Protein 2ML7 (pdb70)

Structure (mmCIF, N/CA/C/O backbone):
data_2ML7
#
_entry.id   2ML7
#
loop_
_atom_site.group_PDB
_atom_site.id
_atom_site.type_symbol
_atom_site.label_atom_id
_atom_site.label_alt_id
_atom_site.label_comp_id
_atom_site.label_asym_id
_atom_site.label_entity_id
_atom_site.label_seq_id
_atom_site.pdbx_PDB_ins_code
_atom_site.Cartn_x
_atom_site.Cartn_y
_atom_site.Cartn_z
_atom_site.occupancy
_atom_site.B_iso_or_equiv
_atom_site.auth_seq_id
_atom_site.auth_comp_id
_atom_site.auth_asym_id
_atom_site.auth_atom_id
_atom_site.pdbx_PDB_model_num
ATOM 1 N N . CYS A 1 1 ? 2.377 -0.530 9.130 1.00 12.00 1 CYS A N 1
ATOM 2 C CA . CYS A 1 1 ? 2.083 0.160 7.880 1.00 20.31 1 CYS A CA 1
ATOM 3 C C . CYS A 1 1 ? 3.221 -0.018 6.880 1.00 3.11 1 CYS A C 1
ATOM 4 O O . CYS A 1 1 ? 4.396 0.032 7.244 1.00 2.24 1 CYS A O 1
ATOM 13 N N . LYS A 1 2 ? 2.865 -0.226 5.617 1.00 1.13 2 LYS A N 1
ATOM 14 C CA . LYS A 1 2 ? 3.857 -0.410 4.563 1.00 54.24 2 LYS A CA 1
ATOM 15 C C . LYS A 1 2 ? 4.669 0.863 4.352 1.00 12.13 2 LYS A C 1
ATOM 16 O O . LYS A 1 2 ? 4.142 1.971 4.453 1.00 12.33 2 LYS A O 1
ATOM 35 N N . SER A 1 3 ? 5.955 0.697 4.057 1.00 61.04 3 SER A N 1
ATOM 36 C CA . SER A 1 3 ? 6.840 1.833 3.834 1.00 24.31 3 SER A CA 1
ATOM 37 C C . SER A 1 3 ? 6.935 2.166 2.347 1.00 13.43 3 SER A C 1
ATOM 38 O O . SER A 1 3 ? 7.891 2.796 1.900 1.00 3.52 3 SER A O 1
ATOM 46 N N . GLY A 1 4 ? 5.933 1.736 1.587 1.00 74.22 4 GLY A N 1
ATOM 47 C CA . GLY A 1 4 ? 5.920 1.996 0.160 1.00 64.14 4 GLY A CA 1
ATOM 48 C C . GLY A 1 4 ? 6.543 0.870 -0.640 1.00 73.44 4 GLY A C 1
ATOM 49 O O . GLY A 1 4 ? 7.415 0.156 -0.147 1.00 20.02 4 GLY A O 1
ATOM 53 N N . GLY A 1 5 ? 6.091 0.707 -1.881 1.00 25.33 5 GLY A N 1
ATOM 54 C CA . GLY A 1 5 ? 6.620 -0.344 -2.730 1.00 63.51 5 GLY A CA 1
ATOM 55 C C . GLY A 1 5 ? 6.609 -1.699 -2.052 1.00 33.43 5 GLY A C 1
ATOM 56 O O . GLY A 1 5 ? 7.431 -2.562 -2.360 1.00 34.11 5 GLY A O 1
ATOM 60 N N . ALA A 1 6 ? 5.677 -1.887 -1.123 1.00 50.41 6 ALA A N 1
ATOM 61 C CA . ALA A 1 6 ? 5.562 -3.146 -0.399 1.00 23.21 6 ALA A CA 1
ATOM 62 C C . ALA A 1 6 ? 4.324 -3.921 -0.837 1.00 63.52 6 ALA A C 1
ATOM 63 O O . ALA A 1 6 ? 3.315 -3.331 -1.224 1.00 42.01 6 ALA A O 1
ATOM 70 N N . TRP A 1 7 ? 4.409 -5.246 -0.776 1.00 45.54 7 TRP A N 1
ATOM 71 C CA . TRP A 1 7 ? 3.295 -6.101 -1.169 1.00 43.11 7 TRP A CA 1
ATOM 72 C C . TRP A 1 7 ? 2.205 -6.099 -0.103 1.00 72.15 7 TRP A C 1
ATOM 73 O O . TRP A 1 7 ? 2.489 -6.202 1.090 1.00 32.34 7 TRP A O 1
ATOM 94 N N . CYS A 1 8 ? 0.956 -5.979 -0.540 1.00 71.21 8 CYS A N 1
ATOM 95 C CA . CYS A 1 8 ? -0.178 -5.963 0.376 1.00 35.35 8 CYS A CA 1
ATOM 96 C C . CYS A 1 8 ? -1.264 -6.931 -0.085 1.00 50.54 8 CYS A C 1
ATOM 97 O O . CYS A 1 8 ? -1.509 -7.955 0.549 1.00 33.21 8 CYS A O 1
ATOM 104 N N . GLY A 1 9 ? -1.914 -6.595 -1.196 1.00 2.03 9 GLY A N 1
ATOM 105 C CA . GLY A 1 9 ? -2.967 -7.443 -1.724 1.00 3.11 9 GLY A CA 1
ATOM 106 C C . GLY A 1 9 ? -4.238 -7.370 -0.902 1.00 22.54 9 GLY A C 1
ATOM 107 O O . GLY A 1 9 ? -5.141 -6.593 -1.210 1.00 61.05 9 GLY A O 1
ATOM 111 N N . PHE A 1 10 ? -4.309 -8.183 0.147 1.00 54.31 10 PHE A N 1
ATOM 112 C CA . PHE A 1 10 ? -5.481 -8.209 1.016 1.00 3.13 10 PHE A CA 1
ATOM 113 C C . PHE A 1 10 ? -5.844 -6.801 1.481 1.00 31.42 10 PHE A C 1
ATOM 114 O O . PHE A 1 10 ? -7.019 -6.475 1.645 1.00 71.13 10 PHE A O 1
ATOM 131 N N . ASP A 1 11 ? -4.827 -5.973 1.692 1.00 24.32 11 ASP A N 1
ATOM 132 C CA . ASP A 1 11 ? -5.038 -4.601 2.138 1.00 12.15 11 ASP A CA 1
ATOM 133 C C . ASP A 1 11 ? -4.659 -3.610 1.042 1.00 14.33 11 ASP A C 1
ATOM 134 O O . ASP A 1 11 ? -3.560 -3.054 1.028 1.00 50.43 11 ASP A O 1
ATOM 143 N N . PRO A 1 12 ? -5.588 -3.382 0.103 1.00 62.23 12 PRO A N 1
ATOM 144 C CA . PRO A 1 12 ? -5.374 -2.458 -1.014 1.00 41.43 12 PRO A CA 1
ATOM 145 C C . PRO A 1 12 ? -5.335 -1.002 -0.563 1.00 5.44 12 PRO A C 1
ATOM 146 O O . PRO A 1 12 ? -5.027 -0.105 -1.348 1.00 65.20 12 PRO A O 1
ATOM 157 N N . HIS A 1 13 ? -5.647 -0.773 0.709 1.00 33.40 13 HIS A N 1
ATOM 158 C CA . HIS A 1 13 ? -5.646 0.575 1.266 1.00 60.32 13 HIS A CA 1
ATOM 159 C C . HIS A 1 13 ? -4.866 0.621 2.576 1.00 33.31 13 HIS A C 1
ATOM 160 O O . HIS A 1 13 ? -5.059 1.520 3.394 1.00 41.02 13 HIS A O 1
ATOM 175 N N . GLY A 1 14 ? -3.986 -0.356 2.770 1.00 25.02 14 GLY A N 1
ATOM 176 C CA . GLY A 1 14 ? -3.190 -0.408 3.983 1.00 74.55 14 GLY A CA 1
ATOM 177 C C . GLY A 1 14 ? -1.777 0.098 3.772 1.00 0.11 14 GLY A C 1
ATOM 178 O O . GLY A 1 14 ? -0.863 -0.683 3.508 1.00 10.33 14 GLY A O 1
ATOM 182 N N . CYS A 1 15 ? -1.597 1.409 3.887 1.00 0.43 15 CYS A N 1
ATOM 183 C CA . CYS A 1 15 ? -0.286 2.021 3.707 1.00 22.32 15 CYS A CA 1
ATOM 184 C C . CYS A 1 15 ? -0.091 3.187 4.671 1.00 63.44 15 CYS A C 1
ATOM 185 O O . CYS A 1 15 ? -1.038 3.905 4.993 1.00 33.22 15 CYS A O 1
ATOM 192 N N . CYS A 1 16 ? 1.144 3.370 5.128 1.00 72.42 16 CYS A N 1
ATOM 193 C CA . CYS A 1 16 ? 1.465 4.448 6.055 1.00 52.14 16 CYS A CA 1
ATOM 194 C C . CYS A 1 16 ? 1.073 5.802 5.470 1.00 13.13 16 CYS A C 1
ATOM 195 O O . CYS A 1 16 ? 0.320 6.560 6.082 1.00 73.30 16 CYS A O 1
ATOM 202 N N . GLY A 1 17 ? 1.590 6.100 4.282 1.00 33.35 17 GLY A N 1
ATOM 203 C CA . GLY A 1 17 ? 1.284 7.362 3.635 1.00 31.21 17 GLY A CA 1
ATOM 204 C C . GLY A 1 17 ? 0.048 7.280 2.761 1.00 40.51 17 GLY A C 1
ATOM 205 O O . GLY A 1 17 ? -0.781 6.388 2.930 1.00 52.12 17 GLY A O 1
ATOM 209 N N . ASN A 1 18 ? -0.077 8.217 1.826 1.00 24.33 18 ASN A N 1
ATOM 210 C CA . ASN A 1 18 ? -1.221 8.248 0.923 1.00 72.42 18 ASN A CA 1
ATOM 211 C C . ASN A 1 18 ? -0.958 7.403 -0.319 1.00 73.34 18 ASN A C 1
ATOM 212 O O . ASN A 1 18 ? -1.136 7.865 -1.447 1.00 71.13 18 ASN A O 1
ATOM 223 N N . CYS A 1 19 ? -0.534 6.162 -0.106 1.00 3.24 19 CYS A N 1
ATOM 224 C CA . CYS A 1 19 ? -0.245 5.251 -1.207 1.00 54.15 19 CYS A CA 1
ATOM 225 C C . CYS A 1 19 ? -1.229 4.084 -1.218 1.00 64.23 19 CYS A C 1
ATOM 226 O O . CYS A 1 19 ? -1.749 3.686 -0.177 1.00 40.03 19 CYS A O 1
ATOM 233 N N . GLY A 1 20 ? -1.479 3.540 -2.406 1.00 73.23 20 GLY A N 1
ATOM 234 C CA . GLY A 1 20 ? -2.399 2.425 -2.532 1.00 61.43 20 GLY A CA 1
ATOM 235 C C . GLY A 1 20 ? -1.811 1.275 -3.326 1.00 62.13 20 GLY A C 1
ATOM 236 O O . GLY A 1 20 ? -0.828 1.448 -4.048 1.00 43.21 20 GLY A O 1
ATOM 240 N N . CYS A 1 21 ? -2.412 0.098 -3.193 1.00 60.14 21 CYS A N 1
ATOM 241 C CA . CYS A 1 21 ? -1.941 -1.086 -3.902 1.00 62.44 21 CYS A CA 1
ATOM 242 C C . CYS A 1 21 ? -2.608 -1.202 -5.269 1.00 62.44 21 CYS A C 1
ATOM 243 O O . CYS A 1 21 ? -3.310 -2.174 -5.549 1.00 65.35 21 CYS A O 1
ATOM 250 N N . LEU A 1 22 ? -2.383 -0.205 -6.118 1.00 53.54 22 LEU A N 1
ATOM 251 C CA . LEU A 1 22 ? -2.963 -0.193 -7.457 1.00 1.44 22 LEU A CA 1
ATOM 252 C C . LEU A 1 22 ? -2.714 -1.520 -8.169 1.00 11.42 22 LEU A C 1
ATOM 253 O O . LEU A 1 22 ? -3.511 -1.947 -9.003 1.00 35.11 22 LEU A O 1
ATOM 269 N N . VAL A 1 23 ? -1.603 -2.167 -7.831 1.00 42.25 23 VAL A N 1
ATOM 270 C CA . VAL A 1 23 ? -1.251 -3.446 -8.435 1.00 1.22 23 VAL A CA 1
ATOM 271 C C . VAL A 1 23 ? -0.603 -4.376 -7.414 1.00 64.24 23 VAL A C 1
ATOM 272 O O . VAL A 1 23 ? 0.091 -5.325 -7.776 1.00 63.13 23 VAL A O 1
ATOM 285 N N . GLY A 1 24 ? -0.836 -4.095 -6.135 1.00 32.41 24 GLY A N 1
ATOM 286 C CA . GLY A 1 24 ? -0.268 -4.915 -5.082 1.00 34.44 24 GLY A CA 1
ATOM 287 C C . GLY A 1 24 ? 0.844 -4.210 -4.332 1.00 4.12 24 GLY A C 1
ATOM 288 O O . GLY A 1 24 ? 1.266 -4.658 -3.266 1.00 2.14 24 GLY A O 1
ATOM 292 N N . PHE A 1 25 ? 1.322 -3.103 -4.891 1.00 61.32 25 PHE A N 1
ATOM 293 C CA . PHE A 1 25 ? 2.395 -2.334 -4.271 1.00 75.33 25 PHE A CA 1
ATOM 294 C C . PHE A 1 25 ? 1.909 -0.943 -3.874 1.00 72.14 25 PHE A C 1
ATOM 295 O O . PHE A 1 25 ? 1.218 -0.273 -4.642 1.00 73.10 25 PHE A O 1
ATOM 312 N N . CYS A 1 26 ? 2.274 -0.516 -2.671 1.00 32.30 26 CYS A N 1
ATOM 313 C CA . CYS A 1 26 ? 1.875 0.794 -2.170 1.00 22.21 26 CYS A CA 1
ATOM 314 C C . CYS A 1 26 ? 2.485 1.908 -3.015 1.00 65.24 26 CYS A C 1
ATOM 315 O O . CYS A 1 26 ? 3.694 2.141 -2.975 1.00 40.14 26 CYS A O 1
ATOM 322 N N . TYR A 1 27 ? 1.642 2.592 -3.780 1.00 54.15 27 TYR A N 1
ATOM 323 C CA . TYR A 1 27 ? 2.097 3.680 -4.636 1.00 44.42 27 TYR A CA 1
ATOM 324 C C . TYR A 1 27 ? 1.264 4.939 -4.409 1.00 71.32 27 TYR A C 1
ATOM 325 O O . TYR A 1 27 ? 0.057 4.949 -4.645 1.00 33.52 27 TYR A O 1
ATOM 343 N N . GLY A 1 28 ? 1.920 5.999 -3.948 1.00 22.12 28 GLY A N 1
ATOM 344 C CA . GLY A 1 28 ? 1.226 7.248 -3.696 1.00 45.32 28 GLY A CA 1
ATOM 345 C C . GLY A 1 28 ? 2.140 8.453 -3.809 1.00 4.03 28 GLY A C 1
ATOM 346 O O . GLY A 1 28 ? 2.901 8.576 -4.769 1.00 41.03 28 GLY A O 1
ATOM 350 N N . THR A 1 29 ? 2.066 9.345 -2.827 1.00 13.40 29 THR A N 1
ATOM 351 C CA . THR A 1 29 ? 2.890 10.546 -2.821 1.00 40.51 29 THR A CA 1
ATOM 352 C C . THR A 1 29 ? 3.191 11.000 -1.396 1.00 62.44 29 THR A C 1
ATOM 353 O O . THR A 1 29 ? 3.371 12.189 -1.139 1.00 50.43 29 THR A O 1
ATOM 364 N N . GLY A 1 30 ? 3.245 10.043 -0.475 1.00 5.42 30 GLY A N 1
ATOM 365 C CA . GLY A 1 30 ? 3.526 10.366 0.913 1.00 70.51 30 GLY A CA 1
ATOM 366 C C . GLY A 1 30 ? 4.426 9.341 1.575 1.00 4.44 30 GLY A C 1
ATOM 367 O O . GLY A 1 30 ? 5.476 9.686 2.118 1.00 64.35 30 GLY A O 1
ATOM 371 N N . CYS A 1 31 ? 4.014 8.079 1.532 1.00 13.43 31 CYS A N 1
ATOM 372 C CA . CYS A 1 31 ? 4.788 7.001 2.135 1.00 4.12 31 CYS A CA 1
ATOM 373 C C . CYS A 1 31 ? 6.238 7.040 1.658 1.00 32.41 31 CYS A C 1
ATOM 374 O O . CYS A 1 31 ? 6.521 7.463 0.537 1.00 12.43 31 CYS A O 1
ATOM 382 N N . CYS A 1 1 ? 2.586 -0.586 9.037 1.00 3.14 1 CYS A N 2
ATOM 383 C CA . CYS A 1 1 ? 2.234 0.115 7.808 1.00 52.23 1 CYS A CA 2
ATOM 384 C C . CYS A 1 1 ? 3.350 -0.004 6.775 1.00 40.22 1 CYS A C 2
ATOM 385 O O . CYS A 1 1 ? 4.532 0.085 7.107 1.00 30.14 1 CYS A O 2
ATOM 394 N N . LYS A 1 2 ? 2.966 -0.205 5.518 1.00 32.10 2 LYS A N 2
ATOM 395 C CA . LYS A 1 2 ? 3.932 -0.336 4.434 1.00 0.32 2 LYS A CA 2
ATOM 396 C C . LYS A 1 2 ? 4.639 0.991 4.174 1.00 64.41 2 LYS A C 2
ATOM 397 O O . LYS A 1 2 ? 3.995 2.016 3.952 1.00 71.30 2 LYS A O 2
ATOM 416 N N . SER A 1 3 ? 5.968 0.963 4.202 1.00 25.30 3 SER A N 2
ATOM 417 C CA . SER A 1 3 ? 6.763 2.163 3.970 1.00 40.33 3 SER A CA 2
ATOM 418 C C . SER A 1 3 ? 6.728 2.564 2.498 1.00 74.40 3 SER A C 2
ATOM 419 O O . SER A 1 3 ? 7.141 3.663 2.133 1.00 50.14 3 SER A O 2
ATOM 427 N N . GLY A 1 4 ? 6.230 1.661 1.657 1.00 12.45 4 GLY A N 2
ATOM 428 C CA . GLY A 1 4 ? 6.149 1.938 0.235 1.00 3.05 4 GLY A CA 2
ATOM 429 C C . GLY A 1 4 ? 6.698 0.804 -0.608 1.00 72.11 4 GLY A C 2
ATOM 430 O O . GLY A 1 4 ? 7.570 0.057 -0.165 1.00 52.34 4 GLY A O 2
ATOM 434 N N . GLY A 1 5 ? 6.185 0.673 -1.827 1.00 75.20 5 GLY A N 2
ATOM 435 C CA . GLY A 1 5 ? 6.640 -0.382 -2.714 1.00 53.14 5 GLY A CA 2
ATOM 436 C C . GLY A 1 5 ? 6.600 -1.748 -2.058 1.00 64.40 5 GLY A C 2
ATOM 437 O O . GLY A 1 5 ? 7.355 -2.646 -2.432 1.00 41.22 5 GLY A O 2
ATOM 441 N N . ALA A 1 6 ? 5.719 -1.907 -1.076 1.00 41.33 6 ALA A N 2
ATOM 442 C CA . ALA A 1 6 ? 5.584 -3.173 -0.367 1.00 4.20 6 ALA A CA 2
ATOM 443 C C . ALA A 1 6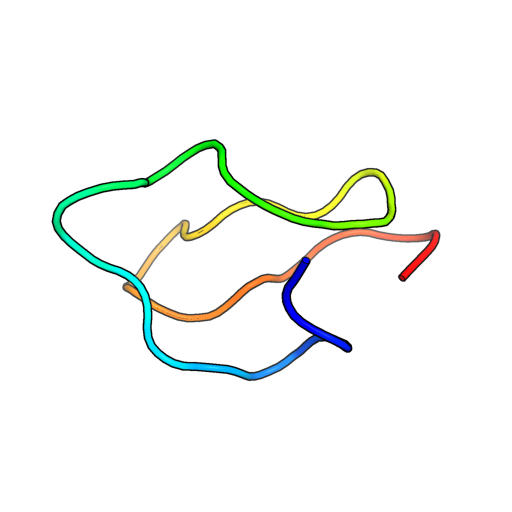 ? 4.346 -3.932 -0.830 1.00 54.34 6 ALA A C 2
ATOM 444 O O . ALA A 1 6 ? 3.361 -3.329 -1.258 1.00 71.22 6 ALA A O 2
ATOM 451 N N . TRP A 1 7 ? 4.401 -5.255 -0.741 1.00 73.22 7 TRP A N 2
ATOM 452 C CA . TRP A 1 7 ? 3.283 -6.097 -1.152 1.00 53.52 7 TRP A CA 2
ATOM 453 C C . TRP A 1 7 ? 2.187 -6.101 -0.091 1.00 74.22 7 TRP A C 2
ATOM 454 O O . TRP A 1 7 ? 2.465 -6.208 1.103 1.00 12.14 7 TRP A O 2
ATOM 475 N N . CYS A 1 8 ? 0.939 -5.984 -0.535 1.00 22.10 8 CYS A N 2
ATOM 476 C CA . CYS A 1 8 ? -0.199 -5.974 0.375 1.00 34.44 8 CYS A CA 2
ATOM 477 C C . CYS A 1 8 ? -1.279 -6.945 -0.094 1.00 53.43 8 CYS A C 2
ATOM 478 O O . CYS A 1 8 ? -1.506 -7.984 0.525 1.00 50.32 8 CYS A O 2
ATOM 485 N N . GLY A 1 9 ? -1.943 -6.596 -1.192 1.00 34.44 9 GLY A N 2
ATOM 486 C CA . GLY A 1 9 ? -2.990 -7.447 -1.725 1.00 61.44 9 GLY A CA 2
ATOM 487 C C . GLY A 1 9 ? -4.267 -7.374 -0.912 1.00 21.44 9 GLY A C 2
ATOM 488 O O . GLY A 1 9 ? -5.175 -6.608 -1.234 1.00 61.12 9 GLY A O 2
ATOM 492 N N . PHE A 1 10 ? -4.339 -8.175 0.146 1.00 21.24 10 PHE A N 2
ATOM 493 C CA . PHE A 1 10 ? -5.516 -8.200 1.008 1.00 23.52 10 PHE A CA 2
ATOM 494 C C . PHE A 1 10 ? -5.884 -6.793 1.465 1.00 12.13 10 PHE A C 2
ATOM 495 O O . PHE A 1 10 ? -7.062 -6.461 1.601 1.00 32.15 10 PHE A O 2
ATOM 512 N N . ASP A 1 11 ? -4.869 -5.969 1.702 1.00 51.21 11 ASP A N 2
ATOM 513 C CA . ASP A 1 11 ? -5.085 -4.596 2.144 1.00 60.13 11 ASP A CA 2
ATOM 514 C C . ASP A 1 11 ? -4.702 -3.606 1.050 1.00 64.51 11 ASP A C 2
ATOM 515 O O . ASP A 1 11 ? -3.605 -3.046 1.041 1.00 15.31 11 ASP A O 2
ATOM 524 N N . PRO A 1 12 ? -5.624 -3.384 0.101 1.00 74.41 12 PRO A N 2
ATOM 525 C CA . PRO A 1 12 ? -5.405 -2.461 -1.016 1.00 62.40 12 PRO A CA 2
ATOM 526 C C . PRO A 1 12 ? -5.375 -1.005 -0.568 1.00 1.45 12 PRO A C 2
ATOM 527 O O . PRO A 1 12 ? -5.044 -0.111 -1.348 1.00 71.12 12 PRO A O 2
ATOM 538 N N . HIS A 1 13 ? -5.720 -0.771 0.695 1.00 71.22 13 HIS A N 2
ATOM 539 C CA . HIS A 1 13 ? -5.730 0.578 1.247 1.00 54.12 13 HIS A CA 2
ATOM 540 C C . HIS A 1 13 ? -4.931 0.640 2.545 1.00 11.50 13 HIS A C 2
ATOM 541 O O . HIS A 1 13 ? -5.094 1.562 3.344 1.00 40.24 13 HIS A O 2
ATOM 556 N N . GLY A 1 14 ? -4.065 -0.347 2.749 1.00 65.51 14 GLY A N 2
ATOM 557 C CA . GLY A 1 14 ? -3.253 -0.387 3.951 1.00 2.20 14 GLY A CA 2
ATOM 558 C C . GLY A 1 14 ? -1.840 0.109 3.714 1.00 24.30 14 GLY A C 2
ATOM 559 O O . GLY A 1 14 ? -0.944 -0.676 3.402 1.00 3.45 14 GLY A O 2
ATOM 563 N N . CYS A 1 15 ? -1.641 1.415 3.858 1.00 62.10 15 CYS A N 2
ATOM 564 C CA . CYS A 1 15 ? -0.328 2.016 3.654 1.00 34.32 15 CYS A CA 2
ATOM 565 C C . CYS A 1 15 ? -0.104 3.174 4.622 1.00 32.22 15 CYS A C 2
ATOM 566 O O . CYS A 1 15 ? -1.031 3.919 4.941 1.00 11.35 15 CYS A O 2
ATOM 573 N N . CYS A 1 16 ? 1.133 3.319 5.086 1.00 43.33 16 CYS A N 2
ATOM 574 C CA . CYS A 1 16 ? 1.480 4.386 6.017 1.00 0.41 16 CYS A CA 2
ATOM 575 C C . CYS A 1 16 ? 1.082 5.749 5.457 1.00 24.32 16 CYS A C 2
ATOM 576 O O . CYS A 1 16 ? 0.330 6.494 6.083 1.00 63.12 16 CYS A O 2
ATOM 583 N N . GLY A 1 17 ? 1.594 6.067 4.272 1.00 62.11 17 GLY A N 2
ATOM 584 C CA . GLY A 1 17 ? 1.281 7.338 3.646 1.00 24.03 17 GLY A CA 2
ATOM 585 C C . GLY A 1 17 ? 0.043 7.268 2.775 1.00 31.34 17 GLY A C 2
ATOM 586 O O . GLY A 1 17 ? -0.792 6.379 2.944 1.00 44.51 17 GLY A O 2
ATOM 590 N N . ASN A 1 18 ? -0.076 8.206 1.841 1.00 73.14 18 ASN A N 2
ATOM 591 C CA . ASN A 1 18 ? -1.223 8.247 0.942 1.00 21.31 18 ASN A CA 2
ATOM 592 C C . ASN A 1 18 ? -0.968 7.403 -0.304 1.00 52.43 18 ASN A C 2
ATOM 593 O O . ASN A 1 18 ? -1.150 7.868 -1.430 1.00 51.04 18 ASN A O 2
ATOM 604 N N . CYS A 1 19 ? -0.547 6.161 -0.094 1.00 62.13 19 CYS A N 2
ATOM 605 C CA . CYS A 1 19 ? -0.267 5.251 -1.199 1.00 12.04 19 CYS A CA 2
ATOM 606 C C . CYS A 1 19 ? -1.258 4.091 -1.211 1.00 23.23 19 CYS A C 2
ATOM 607 O O . CYS A 1 19 ? -1.810 3.720 -0.177 1.00 52.12 19 CYS A O 2
ATOM 614 N N . GLY A 1 20 ? -1.476 3.520 -2.392 1.00 71.51 20 GLY A N 2
ATOM 615 C CA . GLY A 1 20 ? -2.400 2.406 -2.518 1.00 44.34 20 GLY A CA 2
ATOM 616 C C . GLY A 1 20 ? -1.816 1.256 -3.315 1.00 44.25 20 GLY A C 2
ATOM 617 O O . GLY A 1 20 ? -0.834 1.427 -4.037 1.00 71.21 20 GLY A O 2
ATOM 621 N N . CYS A 1 21 ? -2.421 0.081 -3.183 1.00 12.42 21 CYS A N 2
ATOM 622 C CA . CYS A 1 21 ? -1.955 -1.103 -3.893 1.00 21.33 21 CYS A CA 2
ATOM 623 C C . CYS A 1 21 ? -2.619 -1.213 -5.262 1.00 71.00 21 CYS A C 2
ATOM 624 O O . CYS A 1 21 ? -3.326 -2.181 -5.546 1.00 51.03 21 CYS A O 2
ATOM 631 N N . LEU A 1 22 ? -2.389 -0.215 -6.108 1.00 3.12 22 LEU A N 2
ATOM 632 C CA . LEU A 1 22 ? -2.964 -0.198 -7.448 1.00 40.34 22 LEU A CA 2
ATOM 633 C C . LEU A 1 22 ? -2.719 -1.524 -8.163 1.00 53.21 22 LEU A C 2
ATOM 634 O O . LEU A 1 22 ? -3.517 -1.947 -8.998 1.00 43.33 22 LEU A O 2
ATOM 650 N N . VAL A 1 23 ? -1.610 -2.175 -7.825 1.00 72.02 23 VAL A N 2
ATOM 651 C CA . VAL A 1 23 ? -1.262 -3.455 -8.432 1.00 41.03 23 VAL A CA 2
ATOM 652 C C . VAL A 1 23 ? -0.594 -4.379 -7.420 1.00 32.21 23 VAL A C 2
ATOM 653 O O . VAL A 1 23 ? 0.132 -5.300 -7.790 1.00 25.22 23 VAL A O 2
ATOM 666 N N . GLY A 1 24 ? -0.846 -4.126 -6.139 1.00 51.10 24 GLY A N 2
ATOM 667 C CA . GLY A 1 24 ? -0.262 -4.944 -5.093 1.00 30.53 24 GLY A CA 2
ATOM 668 C C . GLY A 1 24 ? 0.841 -4.225 -4.343 1.00 12.43 24 GLY A C 2
ATOM 669 O O . GLY A 1 24 ? 1.251 -4.655 -3.264 1.00 23.30 24 GLY A O 2
ATOM 673 N N . PHE A 1 25 ? 1.324 -3.127 -4.913 1.00 23.11 25 PHE A N 2
ATOM 674 C CA . PHE A 1 25 ? 2.390 -2.348 -4.293 1.00 34.23 25 PHE A CA 2
ATOM 675 C C . PHE A 1 25 ? 1.891 -0.960 -3.901 1.00 73.32 25 PHE A C 2
ATOM 676 O O . PHE A 1 25 ? 1.193 -0.298 -4.671 1.00 3.05 25 PHE A O 2
ATOM 693 N N . CYS A 1 26 ? 2.252 -0.526 -2.698 1.00 1.03 26 CYS A N 2
ATOM 694 C CA . CYS A 1 26 ? 1.842 0.782 -2.202 1.00 70.50 26 CYS A CA 2
ATOM 695 C C . CYS A 1 26 ? 2.459 1.899 -3.038 1.00 71.14 26 CYS A C 2
ATOM 696 O O . CYS A 1 26 ? 3.669 2.122 -3.001 1.00 51.11 26 CYS A O 2
ATOM 703 N N . TYR A 1 27 ? 1.617 2.599 -3.792 1.00 31.33 27 TYR A N 2
ATOM 704 C CA . TYR A 1 27 ? 2.079 3.692 -4.640 1.00 20.44 27 TYR A CA 2
ATOM 705 C C . TYR A 1 27 ? 1.251 4.951 -4.404 1.00 31.50 27 TYR A C 2
ATOM 706 O O . TYR A 1 27 ? 0.043 4.967 -4.639 1.00 51.04 27 TYR A O 2
ATOM 724 N N . GLY A 1 28 ? 1.911 6.007 -3.939 1.00 12.51 28 GLY A N 2
ATOM 725 C CA . GLY A 1 28 ? 1.222 7.258 -3.679 1.00 73.01 28 GLY A CA 2
ATOM 726 C C . GLY A 1 28 ? 2.140 8.459 -3.785 1.00 1.14 28 GLY A C 2
ATOM 727 O O . GLY A 1 28 ? 2.898 8.588 -4.747 1.00 43.22 28 GLY A O 2
ATOM 731 N N . THR A 1 29 ? 2.073 9.343 -2.794 1.00 31.13 29 THR A N 2
ATOM 732 C CA . THR A 1 29 ? 2.902 10.541 -2.781 1.00 32.42 29 THR A CA 2
ATOM 733 C C . THR A 1 29 ? 3.209 10.981 -1.354 1.00 21.21 29 THR A C 2
ATOM 734 O O . THR A 1 29 ? 3.398 12.167 -1.086 1.00 44.03 29 THR A O 2
ATOM 745 N N . GLY A 1 30 ? 3.259 10.017 -0.439 1.00 22.12 30 GLY A N 2
ATOM 746 C CA . GLY A 1 30 ? 3.545 10.325 0.949 1.00 40.40 30 GLY A CA 2
ATOM 747 C C . GLY A 1 30 ? 4.440 9.291 1.601 1.00 44.20 30 GLY A C 2
ATOM 748 O O . GLY A 1 30 ? 5.492 9.626 2.148 1.00 43.11 30 GLY A O 2
ATOM 752 N N . CYS A 1 31 ? 4.025 8.031 1.545 1.00 34.33 31 CYS A N 2
ATOM 753 C CA . CYS A 1 31 ? 4.795 6.944 2.136 1.00 22.20 31 CYS A CA 2
ATOM 754 C C . CYS A 1 31 ? 6.247 6.988 1.667 1.00 71.14 31 CYS A C 2
ATOM 755 O O . CYS A 1 31 ? 7.171 6.831 2.464 1.00 64.31 31 CYS A O 2
ATOM 763 N N . CYS A 1 1 ? 2.502 -0.418 9.694 1.00 33.33 1 CYS A N 3
ATOM 764 C CA . CYS A 1 1 ? 2.230 -0.137 8.290 1.00 73.15 1 CYS A CA 3
ATOM 765 C C . CYS A 1 1 ? 3.479 -0.351 7.440 1.00 60.24 1 CYS A C 3
ATOM 766 O O . CYS A 1 1 ? 4.599 -0.348 7.950 1.00 62.23 1 CYS A O 3
ATOM 775 N N . LYS A 1 2 ? 3.278 -0.536 6.139 1.00 41.14 2 LYS A N 3
ATOM 776 C CA . LYS A 1 2 ? 4.386 -0.750 5.216 1.00 21.21 2 LYS A CA 3
ATOM 777 C C . LYS A 1 2 ? 5.234 0.511 5.082 1.00 52.10 2 LYS A C 3
ATOM 778 O O . LYS A 1 2 ? 5.074 1.461 5.848 1.00 24.13 2 LYS A O 3
ATOM 797 N N . SER A 1 3 ? 6.134 0.512 4.104 1.00 41.22 3 SER A N 3
ATOM 798 C CA . SER A 1 3 ? 7.008 1.656 3.872 1.00 65.23 3 SER A CA 3
ATOM 799 C C . SER A 1 3 ? 6.958 2.090 2.410 1.00 72.02 3 SER A C 3
ATOM 800 O O . SER A 1 3 ? 7.865 2.759 1.917 1.00 13.31 3 SER A O 3
ATOM 808 N N . GLY A 1 4 ? 5.888 1.704 1.720 1.00 32.25 4 GLY A N 3
ATOM 809 C CA . GLY A 1 4 ? 5.739 2.060 0.321 1.00 52.41 4 GLY A CA 3
ATOM 810 C C . GLY A 1 4 ? 6.367 1.041 -0.608 1.00 2.44 4 GLY A C 3
ATOM 811 O O . GLY A 1 4 ? 7.315 0.352 -0.234 1.00 60.03 4 GLY A O 3
ATOM 815 N N . GLY A 1 5 ? 5.837 0.944 -1.823 1.00 54.54 5 GLY A N 3
ATOM 816 C CA . GLY A 1 5 ? 6.364 -0.003 -2.789 1.00 41.41 5 GLY A CA 3
ATOM 817 C C . GLY A 1 5 ? 6.462 -1.407 -2.229 1.00 61.00 5 GLY A C 3
ATOM 818 O O . GLY A 1 5 ? 7.276 -2.209 -2.686 1.00 4.45 5 GLY A O 3
ATOM 822 N N . ALA A 1 6 ? 5.632 -1.707 -1.236 1.00 54.11 6 ALA A N 3
ATOM 823 C CA . ALA A 1 6 ? 5.629 -3.025 -0.614 1.00 40.21 6 ALA A CA 3
ATOM 824 C C . ALA A 1 6 ? 4.387 -3.816 -1.009 1.00 41.22 6 ALA A C 3
ATOM 825 O O . ALA A 1 6 ? 3.369 -3.240 -1.393 1.00 30.40 6 ALA A O 3
ATOM 832 N N . TRP A 1 7 ? 4.478 -5.137 -0.912 1.00 64.55 7 TRP A N 3
ATOM 833 C CA . TRP A 1 7 ? 3.360 -6.008 -1.262 1.00 2.10 7 TRP A CA 3
ATOM 834 C C . TRP A 1 7 ? 2.305 -6.005 -0.162 1.00 71.33 7 TRP A C 3
ATOM 835 O O . TRP A 1 7 ? 2.625 -6.128 1.020 1.00 12.50 7 TRP A O 3
ATOM 856 N N . CYS A 1 8 ? 1.043 -5.866 -0.558 1.00 63.21 8 CYS A N 3
ATOM 857 C CA . CYS A 1 8 ? -0.060 -5.847 0.394 1.00 1.32 8 CYS A CA 3
ATOM 858 C C . CYS A 1 8 ? -1.160 -6.816 -0.029 1.00 53.24 8 CYS A C 3
ATOM 859 O O . CYS A 1 8 ? -1.324 -7.883 0.560 1.00 2.15 8 CYS A O 3
ATOM 866 N N . GLY A 1 9 ? -1.914 -6.435 -1.057 1.00 23.11 9 GLY A N 3
ATOM 867 C CA . GLY A 1 9 ? -2.988 -7.281 -1.543 1.00 54.52 9 GLY A CA 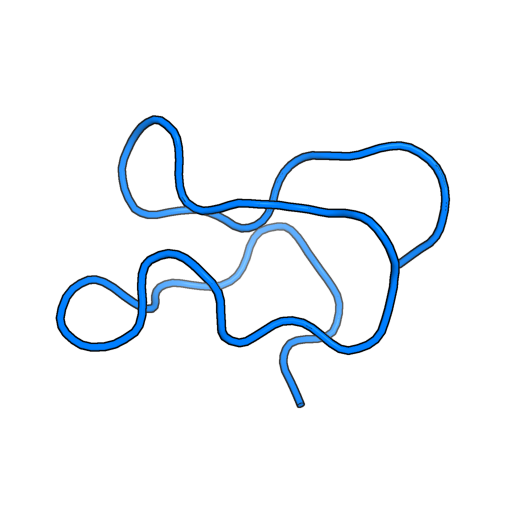3
ATOM 868 C C . GLY A 1 9 ? -4.252 -7.143 -0.717 1.00 22.34 9 GLY A C 3
ATOM 869 O O . GLY A 1 9 ? -5.198 -6.467 -1.122 1.00 24.22 9 GLY A O 3
ATOM 873 N N . PHE A 1 10 ? -4.270 -7.789 0.445 1.00 41.54 10 PHE A N 3
ATOM 874 C CA . PHE A 1 10 ? -5.428 -7.737 1.330 1.00 72.32 10 PHE A CA 3
ATOM 875 C C . PHE A 1 10 ? -5.775 -6.295 1.689 1.00 11.03 10 PHE A C 3
ATOM 876 O O . PHE A 1 10 ? -6.945 -5.948 1.849 1.00 43.11 10 PHE A O 3
ATOM 893 N N . ASP A 1 11 ? -4.749 -5.462 1.818 1.00 41.52 11 ASP A N 3
ATOM 894 C CA . ASP A 1 11 ? -4.943 -4.057 2.159 1.00 60.31 11 ASP A CA 3
ATOM 895 C C . ASP A 1 11 ? -4.560 -3.156 0.989 1.00 60.02 11 ASP A C 3
ATOM 896 O O . ASP A 1 11 ? -3.493 -2.540 0.971 1.00 35.32 11 ASP A O 3
ATOM 905 N N . PRO A 1 12 ? -5.449 -3.075 -0.012 1.00 3.01 12 PRO A N 3
ATOM 906 C CA . PRO A 1 12 ? -5.225 -2.252 -1.205 1.00 54.12 12 PRO A CA 3
ATOM 907 C C . PRO A 1 12 ? -5.287 -0.759 -0.899 1.00 15.33 12 PRO A C 3
ATOM 908 O O . PRO A 1 12 ? -5.005 0.074 -1.761 1.00 33.33 12 PRO A O 3
ATOM 919 N N . HIS A 1 13 ? -5.657 -0.427 0.334 1.00 55.02 13 HIS A N 3
ATOM 920 C CA . HIS A 1 13 ? -5.756 0.966 0.754 1.00 51.03 13 HIS A CA 3
ATOM 921 C C . HIS A 1 13 ? -5.184 1.152 2.156 1.00 45.31 13 HIS A C 3
ATOM 922 O O . HIS A 1 13 ? -5.546 2.090 2.865 1.00 14.23 13 HIS A O 3
ATOM 937 N N . GLY A 1 14 ? -4.289 0.251 2.550 1.00 3.04 14 GLY A N 3
ATOM 938 C CA . GLY A 1 14 ? -3.683 0.333 3.865 1.00 4.53 14 GLY A CA 3
ATOM 939 C C . GLY A 1 14 ? -2.171 0.429 3.802 1.00 33.14 14 GLY A C 3
ATOM 940 O O . GLY A 1 14 ? -1.500 -0.509 3.370 1.00 61.11 14 GLY A O 3
ATOM 944 N N . CYS A 1 15 ? -1.632 1.564 4.234 1.00 63.14 15 CYS A N 3
ATOM 945 C CA . CYS A 1 15 ? -0.191 1.780 4.222 1.00 70.00 15 CYS A CA 3
ATOM 946 C C . CYS A 1 15 ? 0.197 2.912 5.169 1.00 44.21 15 CYS A C 3
ATOM 947 O O . CYS A 1 15 ? -0.662 3.532 5.798 1.00 24.13 15 CYS A O 3
ATOM 954 N N . CYS A 1 16 ? 1.495 3.178 5.264 1.00 1.33 16 CYS A N 3
ATOM 955 C CA . CYS A 1 16 ? 1.999 4.235 6.134 1.00 50.03 16 CYS A CA 3
ATOM 956 C C . CYS A 1 16 ? 1.675 5.611 5.559 1.00 25.13 16 CYS A C 3
ATOM 957 O O . CYS A 1 16 ? 1.622 6.602 6.286 1.00 10.41 16 CYS A O 3
ATOM 964 N N . GLY A 1 17 ? 1.460 5.664 4.248 1.00 71.24 17 GLY A N 3
ATOM 965 C CA . GLY A 1 17 ? 1.144 6.923 3.598 1.00 34.24 17 GLY A CA 3
ATOM 966 C C . GLY A 1 17 ? -0.073 6.821 2.700 1.00 42.43 17 GLY A C 3
ATOM 967 O O . GLY A 1 17 ? -0.866 5.889 2.821 1.00 43.24 17 GLY A O 3
ATOM 971 N N . ASN A 1 18 ? -0.222 7.787 1.798 1.00 14.11 18 ASN A N 3
ATOM 972 C CA . ASN A 1 18 ? -1.353 7.804 0.878 1.00 60.02 18 ASN A CA 3
ATOM 973 C C . ASN A 1 18 ? -1.034 7.021 -0.392 1.00 21.14 18 ASN A C 3
ATOM 974 O O . ASN A 1 18 ? -1.257 7.501 -1.503 1.00 64.23 18 ASN A O 3
ATOM 985 N N . CYS A 1 19 ? -0.511 5.811 -0.219 1.00 0.22 19 CYS A N 3
ATOM 986 C CA . CYS A 1 19 ? -0.160 4.960 -1.348 1.00 63.04 19 CYS A CA 3
ATOM 987 C C . CYS A 1 19 ? -1.058 3.728 -1.400 1.00 65.21 19 CYS A C 3
ATOM 988 O O . CYS A 1 19 ? -1.195 3.004 -0.415 1.00 11.14 19 CYS A O 3
ATOM 995 N N . GLY A 1 20 ? -1.668 3.495 -2.558 1.00 62.53 20 GLY A N 3
ATOM 996 C CA . GLY A 1 20 ? -2.545 2.349 -2.719 1.00 13.50 20 GLY A CA 3
ATOM 997 C C . GLY A 1 20 ? -1.903 1.236 -3.521 1.00 70.20 20 GLY A C 3
ATOM 998 O O . GLY A 1 20 ? -0.977 1.473 -4.297 1.00 53.14 20 GLY A O 3
ATOM 1002 N N . CYS A 1 21 ? -2.395 0.015 -3.335 1.00 21.15 21 CYS A N 3
ATOM 1003 C CA . CYS A 1 21 ? -1.862 -1.141 -4.045 1.00 34.11 21 CYS A CA 3
ATOM 1004 C C . CYS A 1 21 ? -2.554 -1.316 -5.395 1.00 13.40 21 CYS A C 3
ATOM 1005 O O . CYS A 1 21 ? -3.252 -2.305 -5.623 1.00 41.13 21 CYS A O 3
ATOM 1012 N N . LEU A 1 22 ? -2.354 -0.350 -6.284 1.00 53.43 22 LEU A N 3
ATOM 1013 C CA . LEU A 1 22 ? -2.959 -0.396 -7.612 1.00 4.34 22 LEU A CA 3
ATOM 1014 C C . LEU A 1 22 ? -2.700 -1.742 -8.280 1.00 64.42 22 LEU A C 3
ATOM 1015 O O . LEU A 1 22 ? -3.508 -2.216 -9.080 1.00 13.55 22 LEU A O 3
ATOM 1031 N N . VAL A 1 23 ? -1.568 -2.355 -7.948 1.00 2.01 23 VAL A N 3
ATOM 1032 C CA . VAL A 1 23 ? -1.204 -3.648 -8.514 1.00 31.43 23 VAL A CA 3
ATOM 1033 C C . VAL A 1 23 ? -0.464 -4.507 -7.493 1.00 51.12 23 VAL A C 3
ATOM 1034 O O . VAL A 1 23 ? 0.305 -5.396 -7.855 1.00 41.44 23 VAL A O 3
ATOM 1047 N N . GLY A 1 24 ? -0.704 -4.234 -6.214 1.00 52.53 24 GLY A N 3
ATOM 1048 C CA . GLY A 1 24 ? -0.054 -4.990 -5.160 1.00 3.21 24 GLY A CA 3
ATOM 1049 C C . GLY A 1 24 ? 0.987 -4.175 -4.420 1.00 53.20 24 GLY A C 3
ATOM 1050 O O . GLY A 1 24 ? 1.315 -4.469 -3.270 1.00 2.02 24 GLY A O 3
ATOM 1054 N N . PHE A 1 25 ? 1.511 -3.146 -5.080 1.00 14.12 25 PHE A N 3
ATOM 1055 C CA . PHE A 1 25 ? 2.524 -2.288 -4.478 1.00 53.52 25 PHE A CA 3
ATOM 1056 C C . PHE A 1 25 ? 1.931 -0.935 -4.094 1.00 40.24 25 PHE A C 3
ATOM 1057 O O . PHE A 1 25 ? 1.261 -0.286 -4.899 1.00 73.01 25 PHE A O 3
ATOM 1074 N N . CYS A 1 26 ? 2.182 -0.514 -2.859 1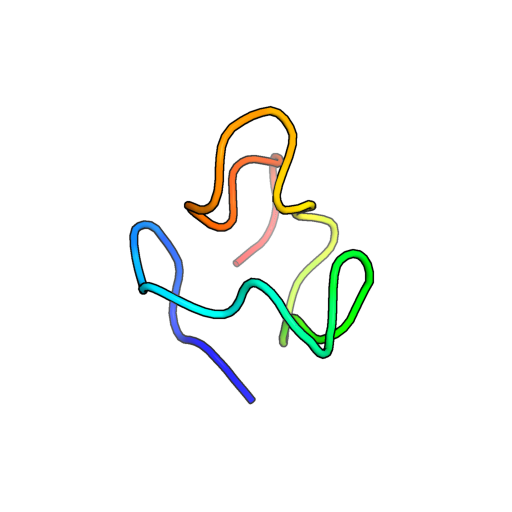.00 32.23 26 CYS A N 3
ATOM 1075 C CA . CYS A 1 26 ? 1.673 0.760 -2.367 1.00 11.33 26 CYS A CA 3
ATOM 1076 C C . CYS A 1 26 ? 2.297 1.926 -3.128 1.00 45.31 26 CYS A C 3
ATOM 1077 O O . CYS A 1 26 ? 3.470 2.249 -2.939 1.00 1.52 26 CYS A O 3
ATOM 1084 N N . TYR A 1 27 ? 1.505 2.553 -3.991 1.00 1.34 27 TYR A N 3
ATOM 1085 C CA . TYR A 1 27 ? 1.979 3.682 -4.783 1.00 2.15 27 TYR A CA 3
ATOM 1086 C C . TYR A 1 27 ? 1.128 4.922 -4.529 1.00 1.12 27 TYR A C 3
ATOM 1087 O O . TYR A 1 27 ? -0.075 4.926 -4.783 1.00 13.15 27 TYR A O 3
ATOM 1105 N N . GLY A 1 28 ? 1.766 5.975 -4.025 1.00 55.44 28 GLY A N 3
ATOM 1106 C CA . GLY A 1 28 ? 1.053 7.208 -3.744 1.00 43.23 28 GLY A CA 3
ATOM 1107 C C . GLY A 1 28 ? 1.955 8.425 -3.802 1.00 44.53 28 GLY A C 3
ATOM 1108 O O . GLY A 1 28 ? 2.736 8.586 -4.740 1.00 70.32 28 GLY A O 3
ATOM 1112 N N . THR A 1 29 ? 1.848 9.287 -2.795 1.00 41.22 29 THR A N 3
ATOM 1113 C CA . THR A 1 29 ? 2.659 10.497 -2.736 1.00 21.21 29 THR A CA 3
ATOM 1114 C C . THR A 1 29 ? 2.924 10.911 -1.293 1.00 31.13 29 THR A C 3
ATOM 1115 O O . THR A 1 29 ? 3.059 12.096 -0.991 1.00 74.53 29 THR A O 3
ATOM 1126 N N . GLY A 1 30 ? 3.000 9.925 -0.404 1.00 14.11 30 GLY A N 3
ATOM 1127 C CA . GLY A 1 30 ? 3.251 10.208 0.997 1.00 75.51 30 GLY A CA 3
ATOM 1128 C C . GLY A 1 30 ? 4.206 9.213 1.627 1.00 11.51 30 GLY A C 3
ATOM 1129 O O . GLY A 1 30 ? 5.259 9.594 2.142 1.00 61.44 30 GLY A O 3
ATOM 1133 N N . CYS A 1 31 ? 3.840 7.937 1.589 1.00 13.53 31 CYS A N 3
ATOM 1134 C CA . CYS A 1 31 ? 4.671 6.885 2.163 1.00 31.10 31 CYS A CA 3
ATOM 1135 C C . CYS A 1 31 ? 6.103 6.979 1.643 1.00 51.54 31 CYS A C 3
ATOM 1136 O O . CYS A 1 31 ? 6.937 6.123 1.936 1.00 13.10 31 CYS A O 3
ATOM 1144 N N . CYS A 1 1 ? 3.529 -0.268 9.123 1.00 53.12 1 CYS A N 4
ATOM 1145 C CA . CYS A 1 1 ? 2.888 0.222 7.909 1.00 62.12 1 CYS A CA 4
ATOM 1146 C C . CYS A 1 1 ? 3.839 0.136 6.719 1.00 63.33 1 CYS A C 4
ATOM 1147 O O . CYS A 1 1 ? 5.059 0.153 6.881 1.00 15.14 1 CYS A O 4
ATOM 1156 N N . LYS A 1 2 ? 3.271 0.043 5.521 1.00 3.14 2 LYS A N 4
ATOM 1157 C CA . LYS A 1 2 ? 4.067 -0.045 4.302 1.00 43.02 2 LYS A CA 4
ATOM 1158 C C . LYS A 1 2 ? 4.725 1.294 3.984 1.00 45.32 2 LYS A C 4
ATOM 1159 O O . LYS A 1 2 ? 4.059 2.328 3.939 1.00 14.53 2 LYS A O 4
ATOM 1178 N N . SER A 1 3 ? 6.035 1.267 3.762 1.00 63.22 3 SER A N 4
ATOM 1179 C CA . SER A 1 3 ? 6.783 2.479 3.450 1.00 32.34 3 SER A CA 4
ATOM 1180 C C . SER A 1 3 ? 6.915 2.663 1.941 1.00 4.23 3 SER A C 4
ATOM 1181 O O . SER A 1 3 ? 7.853 3.300 1.462 1.00 74.43 3 SER A O 4
ATOM 1189 N N . GLY A 1 4 ? 5.968 2.099 1.197 1.00 13.45 4 GLY A N 4
ATOM 1190 C CA . GLY A 1 4 ? 5.996 2.212 -0.249 1.00 14.21 4 GLY A CA 4
ATOM 1191 C C . GLY A 1 4 ? 6.548 0.968 -0.917 1.00 1.22 4 GLY A C 4
ATOM 1192 O O . GLY A 1 4 ? 7.390 0.272 -0.350 1.00 13.22 4 GLY A O 4
ATOM 1196 N N . GLY A 1 5 ? 6.072 0.686 -2.125 1.00 61.25 5 GLY A N 4
ATOM 1197 C CA . GLY A 1 5 ? 6.533 -0.483 -2.851 1.00 35.14 5 GLY A CA 4
ATOM 1198 C C . GLY A 1 5 ? 6.486 -1.744 -2.008 1.00 5.21 5 GLY A C 4
ATOM 1199 O O . GLY A 1 5 ? 7.339 -2.620 -2.143 1.00 31.22 5 GLY A O 4
ATOM 1203 N N . ALA A 1 6 ? 5.487 -1.834 -1.136 1.00 62.21 6 ALA A N 4
ATOM 1204 C CA . ALA A 1 6 ? 5.333 -2.995 -0.270 1.00 70.13 6 ALA A CA 4
ATOM 1205 C C . ALA A 1 6 ? 4.134 -3.839 -0.692 1.00 54.20 6 ALA A C 4
ATOM 1206 O O . ALA A 1 6 ? 3.108 -3.309 -1.117 1.00 2.41 6 ALA A O 4
ATOM 1213 N N . TRP A 1 7 ? 4.272 -5.154 -0.572 1.00 13.23 7 TRP A N 4
ATOM 1214 C CA . TRP A 1 7 ? 3.200 -6.071 -0.941 1.00 33.51 7 TRP A CA 4
ATOM 1215 C C . TRP A 1 7 ? 2.063 -6.020 0.075 1.00 1.33 7 TRP A C 4
ATOM 1216 O O . TRP A 1 7 ? 2.295 -6.076 1.283 1.00 13.21 7 TRP A O 4
ATOM 1237 N N . CYS A 1 8 ? 0.836 -5.911 -0.422 1.00 60.11 8 CYS A N 4
ATOM 1238 C CA . CYS A 1 8 ? -0.337 -5.850 0.443 1.00 30.43 8 CYS A CA 4
ATOM 1239 C C . CYS A 1 8 ? -1.410 -6.828 -0.028 1.00 23.21 8 CYS A C 4
ATOM 1240 O O . CYS A 1 8 ? -1.680 -7.833 0.627 1.00 22.33 8 CYS A O 4
ATOM 1247 N N . GLY A 1 9 ? -2.020 -6.524 -1.170 1.00 63.21 9 GLY A N 4
ATOM 1248 C CA . GLY A 1 9 ? -3.056 -7.384 -1.710 1.00 54.45 9 GLY A CA 4
ATOM 1249 C C . GLY A 1 9 ? -4.367 -7.252 -0.960 1.00 22.31 9 GLY A C 4
ATOM 1250 O O . GLY A 1 9 ? -5.247 -6.490 -1.361 1.00 23.44 9 GLY A O 4
ATOM 1254 N N . PHE A 1 10 ? -4.500 -7.999 0.132 1.00 45.34 10 PHE A N 4
ATOM 1255 C CA . PHE A 1 10 ? -5.714 -7.964 0.939 1.00 42.24 10 PHE A CA 4
ATOM 1256 C C . PHE A 1 10 ? -6.071 -6.532 1.324 1.00 45.43 10 PHE A C 4
ATOM 1257 O O . PHE A 1 10 ? -7.245 -6.165 1.375 1.00 52.33 10 PHE A O 4
ATOM 1274 N N . ASP A 1 11 ? -5.049 -5.726 1.593 1.00 44.42 11 ASP A N 4
ATOM 1275 C CA . ASP A 1 11 ? -5.254 -4.333 1.973 1.00 3.52 11 ASP A CA 4
ATOM 1276 C C . ASP A 1 11 ? -4.793 -3.393 0.863 1.00 25.54 11 ASP A C 4
ATOM 1277 O O . ASP A 1 11 ? -3.661 -2.907 0.857 1.00 72.41 11 ASP A O 4
ATOM 1286 N N . PRO A 1 12 ? -5.689 -3.131 -0.100 1.00 64.31 12 PRO A N 4
ATOM 1287 C CA . PRO A 1 12 ? -5.396 -2.249 -1.234 1.00 11.14 12 PRO A CA 4
ATOM 1288 C C . PRO A 1 12 ? -5.274 -0.789 -0.814 1.00 45.14 12 PRO A C 4
ATOM 1289 O O . PRO A 1 12 ? -4.923 0.072 -1.623 1.00 41.41 12 PRO A O 4
ATOM 1300 N N . HIS A 1 13 ? -5.563 -0.515 0.453 1.00 75.11 13 HIS A N 4
ATOM 1301 C CA . HIS A 1 13 ? -5.485 0.843 0.980 1.00 24.41 13 HIS A CA 4
ATOM 1302 C C . HIS A 1 13 ? -4.822 0.855 2.354 1.00 3.50 13 HIS A C 4
ATOM 1303 O O . HIS A 1 13 ? -5.026 1.775 3.144 1.00 5.33 13 HIS A O 4
ATOM 1318 N N . GLY A 1 14 ? -4.028 -0.175 2.633 1.00 63.13 14 GLY A N 4
ATOM 1319 C CA . GLY A 1 14 ? -3.348 -0.263 3.911 1.00 51.31 14 GLY A CA 4
ATOM 1320 C C . GLY A 1 14 ? -1.884 0.116 3.817 1.00 3.33 14 GLY A C 4
ATOM 1321 O O . GLY A 1 14 ? -1.021 -0.745 3.642 1.00 74.33 14 GLY A O 4
ATOM 1325 N N . CYS A 1 15 ? -1.600 1.409 3.932 1.00 12.45 15 CYS A N 4
ATOM 1326 C CA . CYS A 1 15 ? -0.230 1.902 3.858 1.00 44.13 15 CYS A CA 4
ATOM 1327 C C . CYS A 1 15 ? -0.002 3.031 4.859 1.00 34.13 15 CYS A C 4
ATOM 1328 O O . CYS A 1 15 ? -0.953 3.628 5.365 1.00 53.23 15 CYS A O 4
ATOM 1335 N N . CYS A 1 16 ? 1.264 3.317 5.141 1.00 34.24 16 CYS A N 4
ATOM 1336 C CA . CYS A 1 16 ? 1.619 4.372 6.082 1.00 54.34 16 CYS A CA 4
ATOM 1337 C C . CYS A 1 16 ? 1.084 5.723 5.612 1.00 34.11 16 CYS A C 4
ATOM 1338 O O . CYS A 1 16 ? 0.509 6.480 6.393 1.00 3.53 16 CYS A O 4
ATOM 1345 N N . GLY A 1 17 ? 1.276 6.016 4.329 1.00 21.55 17 GLY A N 4
ATOM 1346 C CA . GLY A 1 17 ? 0.807 7.273 3.777 1.00 22.23 17 GLY A CA 4
ATOM 1347 C C . GLY A 1 17 ? -0.342 7.087 2.806 1.00 44.40 17 GLY A C 4
ATOM 1348 O O . GLY A 1 17 ? -1.169 6.193 2.978 1.00 72.04 17 GLY A O 4
ATOM 1352 N N . ASN A 1 18 ? -0.394 7.935 1.784 1.00 42.42 18 ASN A N 4
ATOM 1353 C CA . ASN A 1 18 ? -1.452 7.861 0.783 1.00 43.42 18 ASN A CA 4
ATOM 1354 C C . ASN A 1 18 ? -1.060 6.924 -0.355 1.00 52.11 18 ASN A C 4
ATOM 1355 O O . ASN A 1 18 ? -1.309 7.212 -1.525 1.00 43.23 18 ASN A O 4
ATOM 1366 N N . CYS A 1 19 ? -0.445 5.800 -0.003 1.00 75.14 19 CYS A N 4
ATOM 1367 C CA . CYS A 1 19 ? -0.018 4.818 -0.993 1.00 53.50 19 CYS A CA 4
ATOM 1368 C C . CYS A 1 19 ? -1.125 3.803 -1.264 1.00 22.41 19 CYS A C 4
ATOM 1369 O O . CYS A 1 19 ? -1.845 3.396 -0.354 1.00 41.24 19 CYS A O 4
ATOM 1376 N N . GLY A 1 20 ? -1.253 3.399 -2.524 1.00 62.43 20 GLY A N 4
ATOM 1377 C CA . GLY A 1 20 ? -2.273 2.435 -2.894 1.00 63.40 20 GLY A CA 4
ATOM 1378 C C . GLY A 1 20 ? -1.701 1.238 -3.628 1.00 24.12 20 GLY A C 4
ATOM 1379 O O . GLY A 1 20 ? -0.704 1.356 -4.342 1.00 12.45 20 GLY A O 4
ATOM 1383 N N . CYS A 1 21 ? -2.332 0.082 -3.454 1.00 50.32 21 CYS A N 4
ATOM 1384 C CA . CYS A 1 21 ? -1.879 -1.143 -4.104 1.00 52.40 21 CYS A CA 4
ATOM 1385 C C . CYS A 1 21 ? -2.520 -1.297 -5.480 1.00 22.33 21 CYS A C 4
ATOM 1386 O O . CYS A 1 21 ? -3.277 -2.237 -5.722 1.00 33.32 21 CYS A O 4
ATOM 1393 N N . LEU A 1 22 ? -2.211 -0.368 -6.378 1.00 55.41 22 LEU A N 4
ATOM 1394 C CA . LEU A 1 22 ? -2.756 -0.400 -7.731 1.00 13.31 22 LEU A CA 4
ATOM 1395 C C . LEU A 1 22 ? -2.578 -1.779 -8.357 1.00 35.32 22 LEU A C 4
ATOM 1396 O O . LEU A 1 22 ? -3.360 -2.190 -9.214 1.00 55.20 22 LEU A O 4
ATOM 1412 N N . VAL A 1 23 ? -1.544 -2.492 -7.921 1.00 21.33 23 VAL A N 4
ATOM 1413 C CA . VAL A 1 23 ? -1.265 -3.827 -8.436 1.00 33.00 23 VAL A CA 4
ATOM 1414 C C . VAL A 1 23 ? -0.695 -4.729 -7.347 1.00 2.32 23 VAL A C 4
ATOM 1415 O O . VAL A 1 23 ? -0.082 -5.756 -7.634 1.00 1.22 23 VAL A O 4
ATOM 1428 N N . GLY A 1 24 ? -0.902 -4.336 -6.093 1.00 74.51 24 GLY A N 4
ATOM 1429 C CA . GLY A 1 24 ? -0.403 -5.120 -4.978 1.00 61.40 24 GLY A CA 4
ATOM 1430 C C . GLY A 1 24 ? 0.744 -4.440 -4.258 1.00 63.15 24 GLY A C 4
ATOM 1431 O O . GLY A 1 24 ? 1.159 -4.876 -3.184 1.00 21.12 24 GLY A O 4
ATOM 1435 N N . PHE A 1 25 ? 1.260 -3.368 -4.851 1.00 52.02 25 PHE A N 4
ATOM 1436 C CA . PHE A 1 25 ? 2.368 -2.627 -4.260 1.00 71.24 25 PHE A CA 4
ATOM 1437 C C . PHE A 1 25 ? 1.935 -1.215 -3.877 1.00 52.34 25 PHE A C 4
ATOM 1438 O O . PHE A 1 25 ? 1.353 -0.491 -4.685 1.00 51.14 25 PHE A O 4
ATOM 1455 N N . CYS A 1 26 ? 2.223 -0.830 -2.639 1.00 14.14 26 CYS A N 4
ATOM 1456 C CA . CYS A 1 26 ? 1.864 0.494 -2.145 1.00 40.14 26 CYS A CA 4
ATOM 1457 C C . CYS A 1 26 ? 2.510 1.584 -2.995 1.00 3.44 26 CYS A C 4
ATOM 1458 O O . CYS A 1 26 ? 3.721 1.577 -3.218 1.00 74.51 26 CYS A O 4
ATOM 1465 N N . TYR A 1 27 ? 1.695 2.522 -3.465 1.00 13.13 27 TYR A N 4
ATOM 1466 C CA . TYR A 1 27 ? 2.185 3.618 -4.291 1.00 25.01 27 TYR A CA 4
ATOM 1467 C C . TYR A 1 27 ? 1.335 4.870 -4.098 1.00 75.02 27 TYR A C 4
ATOM 1468 O O . TYR A 1 27 ? 0.144 4.878 -4.405 1.00 74.22 27 TYR A O 4
ATOM 1486 N N . GLY A 1 28 ? 1.956 5.928 -3.585 1.00 21.44 28 GLY A N 4
ATOM 1487 C CA . GLY A 1 28 ? 1.242 7.170 -3.360 1.00 24.04 28 GLY A CA 4
ATOM 1488 C C . GLY A 1 28 ? 2.159 8.378 -3.380 1.00 34.43 28 GLY A C 4
ATOM 1489 O O . GLY A 1 28 ? 3.004 8.511 -4.267 1.00 53.24 28 GLY A O 4
ATOM 1493 N N . THR A 1 29 ? 1.993 9.261 -2.400 1.00 64.10 29 THR A N 4
ATOM 1494 C CA . THR A 1 29 ? 2.810 10.465 -2.311 1.00 25.43 29 THR A CA 4
ATOM 1495 C C . THR A 1 29 ? 2.969 10.915 -0.864 1.00 1.03 29 THR A C 4
ATOM 1496 O O . THR A 1 29 ? 3.063 12.109 -0.581 1.00 63.15 29 THR A O 4
ATOM 1507 N N . GLY A 1 30 ? 2.999 9.951 0.052 1.00 53.21 30 GLY A N 4
ATOM 1508 C CA . GLY A 1 30 ? 3.147 10.269 1.459 1.00 13.53 30 GLY A CA 4
ATOM 1509 C C . GLY A 1 30 ? 3.852 9.171 2.231 1.00 5.54 30 GLY A C 4
ATOM 1510 O O . GLY A 1 30 ? 3.808 9.140 3.462 1.00 62.20 30 GLY A O 4
ATOM 1514 N N . CYS A 1 31 ? 4.506 8.268 1.508 1.00 71.04 31 CYS A N 4
ATOM 1515 C CA . CYS A 1 31 ? 5.223 7.163 2.131 1.00 60.40 31 CYS A CA 4
ATOM 1516 C C . CYS A 1 31 ? 6.729 7.314 1.939 1.00 21.31 31 CYS A C 4
ATOM 1517 O O . CYS A 1 31 ? 7.189 7.762 0.888 1.00 73.32 31 CYS A O 4
ATOM 1525 N N . CYS A 1 1 ? 2.786 -0.314 9.709 1.00 23.43 1 CYS A N 5
ATOM 1526 C CA . CYS A 1 1 ? 2.496 -0.062 8.303 1.00 15.11 1 CYS A CA 5
ATOM 1527 C C . CYS A 1 1 ? 3.723 -0.329 7.438 1.00 62.24 1 CYS A C 5
ATOM 1528 O O . CYS A 1 1 ? 4.847 -0.387 7.936 1.00 25.31 1 CYS A O 5
ATOM 1537 N N . LYS A 1 2 ? 3.500 -0.489 6.137 1.00 53.52 2 LYS A N 5
ATOM 1538 C CA . LYS A 1 2 ? 4.587 -0.747 5.199 1.00 14.21 2 LYS A CA 5
ATOM 1539 C C . LYS A 1 2 ? 5.433 0.504 4.990 1.00 23.34 2 LYS A C 5
ATOM 1540 O O . LYS A 1 2 ? 5.298 1.486 5.720 1.00 21.24 2 LYS A O 5
ATOM 1559 N N . SER A 1 3 ? 6.305 0.462 3.988 1.00 22.41 3 SER A N 5
ATOM 1560 C CA . SER A 1 3 ? 7.176 1.591 3.684 1.00 2.41 3 SER A CA 5
ATOM 1561 C C . SER A 1 3 ? 7.052 1.993 2.218 1.00 2.34 3 SER A C 5
ATOM 1562 O O . SER A 1 3 ? 7.907 2.698 1.682 1.00 41.34 3 SER A O 5
ATOM 1570 N N . GLY A 1 4 ? 5.982 1.538 1.573 1.00 14.54 4 GLY A N 5
ATOM 1571 C CA . GLY A 1 4 ? 5.765 1.859 0.176 1.00 41.23 4 GLY A CA 5
ATOM 1572 C C . GLY A 1 4 ? 6.441 0.874 -0.757 1.00 73.34 4 GLY A C 5
ATOM 1573 O O . GLY A 1 4 ? 7.397 0.201 -0.374 1.00 60.14 4 GLY A O 5
ATOM 1577 N N . GLY A 1 5 ? 5.940 0.787 -1.987 1.00 11.11 5 GLY A N 5
ATOM 1578 C CA . GLY A 1 5 ? 6.512 -0.127 -2.957 1.00 3.04 5 GLY A CA 5
ATOM 1579 C C . GLY A 1 5 ? 6.633 -1.541 -2.422 1.00 10.20 5 GLY A C 5
ATOM 1580 O O . GLY A 1 5 ? 7.500 -2.302 -2.850 1.00 74.43 5 GLY A O 5
ATOM 1584 N N . ALA A 1 6 ? 5.762 -1.891 -1.481 1.00 22.22 6 ALA A N 5
ATOM 1585 C CA . ALA A 1 6 ? 5.774 -3.222 -0.887 1.00 32.11 6 ALA A CA 5
ATOM 1586 C C . ALA A 1 6 ? 4.487 -3.977 -1.203 1.00 4.54 6 ALA A C 5
ATOM 1587 O O . ALA A 1 6 ? 3.449 -3.369 -1.465 1.00 12.44 6 ALA A O 5
ATOM 1594 N N . TRP A 1 7 ? 4.563 -5.302 -1.177 1.00 22.13 7 TRP A N 5
ATOM 1595 C CA . TRP A 1 7 ? 3.403 -6.139 -1.462 1.00 20.43 7 TRP A CA 5
ATOM 1596 C C . TRP A 1 7 ? 2.423 -6.126 -0.294 1.00 72.43 7 TRP A C 5
ATOM 1597 O O . TRP A 1 7 ? 2.812 -6.314 0.859 1.00 23.33 7 TRP A O 5
ATOM 1618 N N . CYS A 1 8 ? 1.148 -5.904 -0.599 1.00 43.03 8 CYS A N 5
ATOM 1619 C CA . CYS A 1 8 ? 0.111 -5.866 0.424 1.00 11.45 8 CYS A CA 5
ATOM 1620 C C . CYS A 1 8 ? -1.059 -6.770 0.047 1.00 25.34 8 CYS A C 5
ATOM 1621 O O . CYS A 1 8 ? -1.211 -7.864 0.588 1.00 30.22 8 CYS A O 5
ATOM 1628 N N . GLY A 1 9 ? -1.883 -6.303 -0.886 1.00 13.12 9 GLY A N 5
ATOM 1629 C CA . GLY A 1 9 ? -3.028 -7.081 -1.320 1.00 53.34 9 GLY A CA 5
ATOM 1630 C C . GLY A 1 9 ? -4.230 -6.899 -0.415 1.00 54.52 9 GLY A C 5
ATOM 1631 O O . GLY A 1 9 ? -5.286 -6.444 -0.855 1.00 64.33 9 GLY A O 5
ATOM 1635 N N . PHE A 1 10 ? -4.072 -7.255 0.856 1.00 61.01 10 PHE A N 5
ATOM 1636 C CA . PHE A 1 10 ? -5.154 -7.130 1.826 1.00 20.43 10 PHE A CA 5
ATOM 1637 C C . PHE A 1 10 ? -5.552 -5.669 2.011 1.00 54.50 10 PHE A C 5
ATOM 1638 O O . PHE A 1 10 ? -6.733 -5.348 2.147 1.00 71.35 10 PHE A O 5
ATOM 1655 N N . ASP A 1 11 ? -4.558 -4.787 2.017 1.00 11.25 11 ASP A N 5
ATOM 1656 C CA . ASP A 1 11 ? -4.803 -3.360 2.186 1.00 51.50 11 ASP A CA 5
ATOM 1657 C C . ASP A 1 11 ? -4.389 -2.586 0.938 1.00 3.10 11 ASP A C 5
ATOM 1658 O O . ASP A 1 11 ? -3.348 -1.930 0.902 1.00 50.21 11 ASP A O 5
ATOM 1667 N N . PRO A 1 12 ? -5.222 -2.665 -0.110 1.00 44.22 12 PRO A N 5
ATOM 1668 C CA . PRO A 1 12 ? -4.963 -1.979 -1.380 1.00 1.44 12 PRO A CA 5
ATOM 1669 C C . PRO A 1 12 ? -5.100 -0.465 -1.259 1.00 41.31 12 PRO A C 5
ATOM 1670 O O . PRO A 1 12 ? -4.820 0.272 -2.206 1.00 12.33 12 PRO A O 5
ATOM 1681 N N . HIS A 1 13 ? -5.532 -0.006 -0.089 1.00 41.43 13 HIS A N 5
ATOM 1682 C CA . HIS A 1 13 ? -5.706 1.422 0.155 1.00 34.14 13 HIS A CA 5
ATOM 1683 C C . HIS A 1 13 ? -5.343 1.775 1.595 1.00 60.15 13 HIS A C 5
ATOM 1684 O O . HIS A 1 13 ? -5.813 2.775 2.136 1.00 34.35 13 HIS A O 5
ATOM 1699 N N . GLY A 1 14 ? -4.504 0.946 2.209 1.00 20.55 14 GLY A N 5
ATOM 1700 C CA . GLY A 1 14 ? -4.094 1.188 3.579 1.00 30.55 14 GLY A CA 5
ATOM 1701 C C . GLY A 1 14 ? -2.676 1.714 3.675 1.00 12.53 14 GLY A C 5
ATOM 1702 O O . GLY A 1 14 ? -2.451 2.924 3.627 1.00 2.21 14 GLY A O 5
ATOM 1706 N N . CYS A 1 15 ? -1.716 0.806 3.814 1.00 12.51 15 CYS A N 5
ATOM 1707 C CA . CYS A 1 15 ? -0.312 1.185 3.920 1.00 54.53 15 CYS A CA 5
ATOM 1708 C C . CYS A 1 15 ? -0.121 2.273 4.973 1.00 52.51 15 CYS A C 5
ATOM 1709 O O . CYS A 1 15 ? -1.042 2.594 5.726 1.00 43.03 15 CYS A O 5
ATOM 1716 N N . CYS A 1 16 ? 1.081 2.837 5.021 1.00 51.13 16 CYS A N 5
ATOM 1717 C CA . CYS A 1 16 ? 1.395 3.889 5.981 1.00 5.45 16 CYS A CA 5
ATOM 1718 C C . CYS A 1 16 ? 0.897 5.244 5.486 1.00 70.52 16 CYS A C 5
ATOM 1719 O O . CYS A 1 16 ? 0.089 5.899 6.143 1.00 34.33 16 CYS A O 5
ATOM 1726 N N . GLY A 1 17 ? 1.386 5.659 4.321 1.00 61.53 17 GLY A N 5
ATOM 1727 C CA . GLY A 1 17 ? 0.980 6.932 3.757 1.00 52.44 17 GLY A CA 5
ATOM 1728 C C . GLY A 1 17 ? -0.242 6.810 2.868 1.00 1.41 17 GLY A C 5
ATOM 1729 O O . GLY A 1 17 ? -1.026 5.873 3.006 1.00 73.33 17 GLY A O 5
ATOM 1733 N N . ASN A 1 18 ? -0.403 7.761 1.953 1.00 74.52 18 ASN A N 5
ATOM 1734 C CA . ASN A 1 18 ? -1.540 7.756 1.039 1.00 43.30 18 ASN A CA 5
ATOM 1735 C C . ASN A 1 18 ? -1.219 6.962 -0.224 1.00 42.44 18 ASN A C 5
ATOM 1736 O O . ASN A 1 18 ? -1.463 7.424 -1.339 1.00 52.13 18 ASN A O 5
ATOM 1747 N N . CYS A 1 19 ? -0.669 5.767 -0.041 1.00 71.45 19 CYS A N 5
ATOM 1748 C CA . CYS A 1 19 ? -0.314 4.908 -1.165 1.00 33.20 19 CYS A CA 5
ATOM 1749 C C . CYS A 1 19 ? -1.194 3.662 -1.196 1.00 21.02 19 CYS A C 5
ATOM 1750 O O . CYS A 1 19 ? -1.480 3.064 -0.159 1.00 2.22 19 CYS A O 5
ATOM 1757 N N . GLY A 1 20 ? -1.621 3.276 -2.395 1.00 33.53 20 GLY A N 5
ATOM 1758 C CA . GLY A 1 20 ? -2.464 2.103 -2.540 1.00 71.11 20 GLY A CA 5
ATOM 1759 C C . GLY A 1 20 ? -1.822 1.029 -3.395 1.00 44.42 20 GLY A C 5
ATOM 1760 O O . GLY A 1 20 ? -0.951 1.318 -4.218 1.00 31.03 20 GLY A O 5
ATOM 1764 N N . CYS A 1 21 ? -2.249 -0.214 -3.202 1.00 24.02 21 CYS A N 5
ATOM 1765 C CA . CYS A 1 21 ? -1.709 -1.335 -3.960 1.00 31.33 21 CYS A CA 5
ATOM 1766 C C . CYS A 1 21 ? -2.479 -1.533 -5.263 1.00 53.12 21 CYS A C 5
ATOM 1767 O O . CYS A 1 21 ? -3.154 -2.546 -5.451 1.00 42.52 21 CYS A O 5
ATOM 1774 N N . LEU A 1 22 ? -2.373 -0.558 -6.159 1.00 71.43 22 LEU A N 5
ATOM 1775 C CA . LEU A 1 22 ? -3.059 -0.624 -7.445 1.00 44.31 22 LEU A CA 5
ATOM 1776 C C . LEU A 1 22 ? -2.804 -1.963 -8.130 1.00 42.11 22 LEU A C 5
ATOM 1777 O O . LEU A 1 22 ? -3.656 -2.469 -8.861 1.00 4.12 22 LEU A O 5
ATOM 1793 N N . VAL A 1 23 ? -1.628 -2.532 -7.888 1.00 1.14 23 VAL A N 5
ATOM 1794 C CA . VAL A 1 23 ? -1.263 -3.814 -8.479 1.00 11.14 23 VAL A CA 5
ATOM 1795 C C . VAL A 1 23 ? -0.416 -4.640 -7.517 1.00 64.22 23 VAL A C 5
ATOM 1796 O O . VAL A 1 23 ? 0.407 -5.451 -7.938 1.00 24.31 23 VAL A O 5
ATOM 1809 N N . GLY A 1 24 ? -0.623 -4.429 -6.221 1.00 54.25 24 GLY A N 5
ATOM 1810 C CA . GLY A 1 24 ? 0.128 -5.162 -5.219 1.00 21.10 24 GLY A CA 5
ATOM 1811 C C . GLY A 1 24 ? 1.112 -4.282 -4.475 1.00 34.01 24 GLY A C 5
ATOM 1812 O O . GLY A 1 24 ? 1.298 -4.432 -3.267 1.00 4.24 24 GLY A O 5
ATOM 1816 N N . PHE A 1 25 ? 1.746 -3.363 -5.196 1.00 34.12 25 PHE A N 5
ATOM 1817 C CA . PHE A 1 25 ? 2.719 -2.459 -4.596 1.00 2.31 25 PHE A CA 5
ATOM 1818 C C . PHE A 1 25 ? 2.071 -1.127 -4.231 1.00 43.44 25 PHE A C 5
ATOM 1819 O O . PHE A 1 25 ? 1.370 -0.521 -5.044 1.00 53.21 25 PHE A O 5
ATOM 1836 N N . CYS A 1 26 ? 2.308 -0.675 -3.005 1.00 5.32 26 CYS A N 5
ATOM 1837 C CA . CYS A 1 26 ? 1.748 0.585 -2.530 1.00 74.32 26 CYS A CA 5
ATOM 1838 C C . CYS A 1 26 ? 2.303 1.761 -3.327 1.00 14.22 26 CYS A C 5
ATOM 1839 O O . CYS A 1 26 ? 3.517 1.931 -3.439 1.00 65.21 26 CYS A O 5
ATOM 1846 N N . TYR A 1 27 ? 1.406 2.572 -3.877 1.00 34.41 27 TYR A N 5
ATOM 1847 C CA . TYR A 1 27 ? 1.805 3.732 -4.665 1.00 2.12 27 TYR A CA 5
ATOM 1848 C C . TYR A 1 27 ? 0.946 4.945 -4.323 1.00 50.10 27 TYR A C 5
ATOM 1849 O O . TYR A 1 27 ? -0.270 4.931 -4.507 1.00 71.55 27 TYR A O 5
ATOM 1867 N N . GLY A 1 28 ? 1.589 5.996 -3.823 1.00 61.43 28 GLY A N 5
ATOM 1868 C CA . GLY A 1 28 ? 0.870 7.203 -3.463 1.00 53.45 28 GLY A CA 5
ATOM 1869 C C . GLY A 1 28 ? 1.745 8.439 -3.522 1.00 41.34 28 GLY A C 5
ATOM 1870 O O . GLY A 1 28 ? 2.488 8.639 -4.484 1.00 63.32 28 GLY A O 5
ATOM 1874 N N . THR A 1 29 ? 1.657 9.275 -2.492 1.00 1.13 29 THR A N 5
ATOM 1875 C CA . THR A 1 29 ? 2.445 10.499 -2.431 1.00 64.12 29 THR A CA 5
ATOM 1876 C C . THR A 1 29 ? 2.755 10.883 -0.989 1.00 23.02 29 THR A C 5
ATOM 1877 O O . THR A 1 29 ? 2.887 12.063 -0.666 1.00 35.25 29 THR A O 5
ATOM 1888 N N . GLY A 1 30 ? 2.872 9.879 -0.126 1.00 31.23 30 GLY A N 5
ATOM 1889 C CA . GLY A 1 30 ? 3.167 10.132 1.272 1.00 2.32 30 GLY A CA 5
ATOM 1890 C C . GLY A 1 30 ? 4.139 9.124 1.852 1.00 10.02 30 GLY A C 5
ATOM 1891 O O . GLY A 1 30 ? 5.182 9.495 2.392 1.00 64.31 30 GLY A O 5
ATOM 1895 N N . CYS A 1 31 ? 3.798 7.845 1.742 1.00 33.13 31 CYS A N 5
ATOM 1896 C CA . CYS A 1 31 ? 4.646 6.779 2.262 1.00 43.10 31 CYS A CA 5
ATOM 1897 C C . CYS A 1 31 ? 6.082 6.939 1.770 1.00 30.10 31 CYS A C 5
ATOM 1898 O O . CYS A 1 31 ? 6.348 7.695 0.835 1.00 33.31 31 CYS A O 5
ATOM 1906 N N . CYS A 1 1 ? 2.732 -0.566 9.193 1.00 32.05 1 CYS A N 6
ATOM 1907 C CA . CYS A 1 1 ? 2.286 0.049 7.948 1.00 14.33 1 CYS A CA 6
ATOM 1908 C C . CYS A 1 1 ? 3.376 -0.028 6.884 1.00 44.53 1 CYS A C 6
ATOM 1909 O O . CYS A 1 1 ? 4.568 -0.023 7.197 1.00 72.55 1 CYS A O 6
ATOM 1918 N N . LYS A 1 2 ? 2.961 -0.095 5.623 1.00 33.33 2 LYS A N 6
ATOM 1919 C CA . LYS A 1 2 ? 3.900 -0.171 4.510 1.00 52.51 2 LYS A CA 6
ATOM 1920 C C . LYS A 1 2 ? 4.572 1.179 4.274 1.00 73.23 2 LYS A C 6
ATOM 1921 O O . LYS A 1 2 ? 3.940 2.228 4.397 1.00 54.21 2 LYS A O 6
ATOM 1940 N N . SER A 1 3 ? 5.855 1.143 3.932 1.00 44.52 3 SER A N 6
ATOM 1941 C CA . SER A 1 3 ? 6.614 2.363 3.680 1.00 13.50 3 SER A CA 6
ATOM 1942 C C . SER A 1 3 ? 6.709 2.645 2.183 1.00 13.14 3 SER A C 6
ATOM 1943 O O . SER A 1 3 ? 7.588 3.379 1.733 1.00 72.25 3 SER A O 6
ATOM 1951 N N . GLY A 1 4 ? 5.798 2.054 1.417 1.00 73.12 4 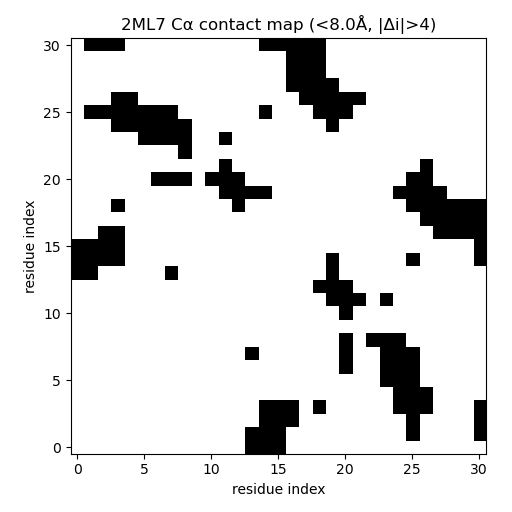GLY A N 6
ATOM 1952 C CA . GLY A 1 4 ? 5.795 2.252 -0.021 1.00 32.21 4 GLY A CA 6
ATOM 1953 C C . GLY A 1 4 ? 6.394 1.077 -0.769 1.00 14.42 4 GLY A C 6
ATOM 1954 O O . GLY A 1 4 ? 7.270 0.385 -0.252 1.00 22.22 4 GLY A O 6
ATOM 1958 N N . GLY A 1 5 ? 5.919 0.850 -1.989 1.00 72.33 5 GLY A N 6
ATOM 1959 C CA . GLY A 1 5 ? 6.424 -0.251 -2.789 1.00 75.35 5 GLY A CA 6
ATOM 1960 C C . GLY A 1 5 ? 6.436 -1.562 -2.028 1.00 3.31 5 GLY A C 6
ATOM 1961 O O . GLY A 1 5 ? 7.270 -2.429 -2.287 1.00 3.45 5 GLY A O 6
ATOM 1965 N N . ALA A 1 6 ? 5.511 -1.706 -1.085 1.00 2.34 6 ALA A N 6
ATOM 1966 C CA . ALA A 1 6 ? 5.420 -2.920 -0.284 1.00 12.14 6 ALA A CA 6
ATOM 1967 C C . ALA A 1 6 ? 4.199 -3.746 -0.675 1.00 74.13 6 ALA A C 6
ATOM 1968 O O . ALA A 1 6 ? 3.085 -3.226 -0.751 1.00 61.30 6 ALA A O 6
ATOM 1975 N N . TRP A 1 7 ? 4.415 -5.032 -0.924 1.00 71.23 7 TRP A N 6
ATOM 1976 C CA . TRP A 1 7 ? 3.330 -5.929 -1.309 1.00 25.03 7 TRP A CA 6
ATOM 1977 C C . TRP A 1 7 ? 2.256 -5.979 -0.229 1.00 52.43 7 TRP A C 6
ATOM 1978 O O . TRP A 1 7 ? 2.559 -6.130 0.956 1.00 74.33 7 TRP A O 6
ATOM 1999 N N . CYS A 1 8 ? 1.000 -5.850 -0.643 1.00 4.22 8 CYS A N 6
ATOM 2000 C CA . CYS A 1 8 ? -0.120 -5.880 0.289 1.00 71.14 8 CYS A CA 6
ATOM 2001 C C . CYS A 1 8 ? -1.176 -6.886 -0.162 1.00 53.25 8 CYS A C 6
ATOM 2002 O O . CYS A 1 8 ? -1.323 -7.954 0.430 1.00 52.14 8 CYS A O 6
ATOM 2009 N N . GLY A 1 9 ? -1.909 -6.534 -1.214 1.00 3.04 9 GLY A N 6
ATOM 2010 C CA . GLY A 1 9 ? -2.941 -7.415 -1.727 1.00 74.21 9 GLY A CA 6
ATOM 2011 C C . GLY A 1 9 ? -4.208 -7.369 -0.895 1.00 71.32 9 GLY A C 6
ATOM 2012 O O . GLY A 1 9 ? -5.154 -6.656 -1.232 1.00 72.11 9 GLY A O 6
ATOM 2016 N N . PHE A 1 10 ? -4.229 -8.133 0.192 1.00 40.13 10 PHE A N 6
ATOM 2017 C CA . PHE A 1 10 ? -5.391 -8.178 1.072 1.00 23.34 10 PHE A CA 6
ATOM 2018 C C . PHE A 1 10 ? -5.789 -6.775 1.520 1.00 71.44 10 PHE A C 6
ATOM 2019 O O . PHE A 1 10 ? -6.971 -6.480 1.695 1.00 61.44 10 PHE A O 6
ATOM 2036 N N . ASP A 1 11 ? -4.794 -5.915 1.704 1.00 64.05 11 ASP A N 6
ATOM 2037 C CA . ASP A 1 11 ? -5.039 -4.542 2.131 1.00 23.43 11 ASP A CA 6
ATOM 2038 C C . ASP A 1 11 ? -4.670 -3.556 1.027 1.00 0.50 11 ASP A C 6
ATOM 2039 O O . ASP A 1 11 ? -3.561 -3.021 0.982 1.00 35.34 11 ASP A O 6
ATOM 2048 N N . PRO A 1 12 ? -5.619 -3.307 0.113 1.00 63.42 12 PRO A N 6
ATOM 2049 C CA . PRO A 1 12 ? -5.417 -2.385 -1.008 1.00 60.04 12 PRO A CA 6
ATOM 2050 C C . PRO A 1 12 ? -5.336 -0.931 -0.555 1.00 52.20 12 PRO A C 6
ATOM 2051 O O . PRO A 1 12 ? -5.021 -0.041 -1.345 1.00 41.31 12 PRO A O 6
ATOM 2062 N N . HIS A 1 13 ? -5.621 -0.697 0.722 1.00 72.21 13 HIS A N 6
ATOM 2063 C CA . HIS A 1 13 ? -5.579 0.649 1.280 1.00 13.53 13 HIS A CA 6
ATOM 2064 C C . HIS A 1 13 ? -4.822 0.665 2.605 1.00 61.41 13 HIS A C 6
ATOM 2065 O O . HIS A 1 13 ? -4.995 1.569 3.420 1.00 50.55 13 HIS A O 6
ATOM 2080 N N . GLY A 1 14 ? -3.981 -0.345 2.813 1.00 41.23 14 GLY A N 6
ATOM 2081 C CA . GLY A 1 14 ? -3.211 -0.428 4.039 1.00 15.42 14 GLY A CA 6
ATOM 2082 C C . GLY A 1 14 ? -1.790 0.071 3.868 1.00 74.45 14 GLY A C 6
ATOM 2083 O O . GLY A 1 14 ? -0.878 -0.710 3.597 1.00 73.12 14 GLY A O 6
ATOM 2087 N N . CYS A 1 15 ? -1.601 1.377 4.022 1.00 0.34 15 CYS A N 6
ATOM 2088 C CA . CYS A 1 15 ? -0.281 1.981 3.881 1.00 50.33 15 CYS A CA 6
ATOM 2089 C C . CYS A 1 15 ? -0.078 3.093 4.906 1.00 54.03 15 CYS A C 6
ATOM 2090 O O . CYS A 1 15 ? -1.041 3.695 5.384 1.00 73.43 15 CYS A O 6
ATOM 2097 N N . CYS A 1 16 ? 1.179 3.360 5.239 1.00 14.33 16 CYS A N 6
ATOM 2098 C CA . CYS A 1 16 ? 1.510 4.399 6.208 1.00 74.54 16 CYS A CA 6
ATOM 2099 C C . CYS A 1 16 ? 1.300 5.787 5.610 1.00 50.55 16 CYS A C 6
ATOM 2100 O O . CYS A 1 16 ? 1.120 6.766 6.334 1.00 61.41 16 CYS A O 6
ATOM 2107 N N . GLY A 1 17 ? 1.323 5.864 4.283 1.00 33.40 17 GLY A N 6
ATOM 2108 C CA . GLY A 1 17 ? 1.134 7.135 3.609 1.00 0.22 17 GLY A CA 6
ATOM 2109 C C . GLY A 1 17 ? -0.051 7.120 2.665 1.00 42.03 17 GLY A C 6
ATOM 2110 O O . GLY A 1 17 ? -0.944 6.283 2.792 1.00 64.23 17 GLY A O 6
ATOM 2114 N N . ASN A 1 18 ? -0.061 8.049 1.714 1.00 5.21 18 ASN A N 6
ATOM 2115 C CA . ASN A 1 18 ? -1.147 8.141 0.746 1.00 64.40 18 ASN A CA 6
ATOM 2116 C C . ASN A 1 18 ? -0.858 7.277 -0.479 1.00 2.41 18 ASN A C 6
ATOM 2117 O O . ASN A 1 18 ? -0.984 7.731 -1.616 1.00 71.04 18 ASN A O 6
ATOM 2128 N N . CYS A 1 19 ? -0.469 6.029 -0.238 1.00 5.32 19 CYS A N 6
ATOM 2129 C CA . CYS A 1 19 ? -0.161 5.101 -1.318 1.00 62.25 19 CYS A CA 6
ATOM 2130 C C . CYS A 1 19 ? -1.213 3.999 -1.404 1.00 23.43 19 CYS A C 6
ATOM 2131 O O . CYS A 1 19 ? -1.810 3.617 -0.400 1.00 13.11 19 CYS A O 6
ATOM 2138 N N . GLY A 1 20 ? -1.433 3.492 -2.614 1.00 13.15 20 GLY A N 6
ATOM 2139 C CA . GLY A 1 20 ? -2.412 2.438 -2.809 1.00 52.25 20 GLY A CA 6
ATOM 2140 C C . GLY A 1 20 ? -1.840 1.245 -3.548 1.00 32.45 20 GLY A C 6
ATOM 2141 O O . GLY A 1 20 ? -0.850 1.368 -4.270 1.00 44.23 20 GLY A O 6
ATOM 2145 N N . CYS A 1 21 ? -2.462 0.085 -3.367 1.00 74.33 21 CYS A N 6
ATOM 2146 C CA . CYS A 1 21 ? -2.009 -1.137 -4.021 1.00 1.13 21 CYS A CA 6
ATOM 2147 C C . CYS A 1 21 ? -2.666 -1.298 -5.388 1.00 32.41 21 CYS A C 6
ATOM 2148 O O . CYS A 1 21 ? -3.333 -2.299 -5.655 1.00 52.13 21 CYS A O 6
ATOM 2155 N N . LEU A 1 22 ? -2.472 -0.308 -6.252 1.00 10.23 22 LEU A N 6
ATOM 2156 C CA . LEU A 1 22 ? -3.044 -0.339 -7.593 1.00 74.43 22 LEU A CA 6
ATOM 2157 C C . LEU A 1 22 ? -2.780 -1.682 -8.267 1.00 44.12 22 LEU A C 6
ATOM 2158 O O . LEU A 1 22 ? -3.602 -2.174 -9.041 1.00 14.51 22 LEU A O 6
ATOM 2174 N N . VAL A 1 23 ? -1.627 -2.271 -7.968 1.00 23.35 23 VAL A N 6
ATOM 2175 C CA . VAL A 1 23 ? -1.254 -3.559 -8.543 1.00 51.51 23 VAL A CA 6
ATOM 2176 C C . VAL A 1 23 ? -0.727 -4.506 -7.470 1.00 65.53 23 VAL A C 6
ATOM 2177 O O . VAL A 1 23 ? -0.197 -5.574 -7.777 1.00 75.34 23 VAL A O 6
ATOM 2190 N N . GLY A 1 24 ? -0.875 -4.107 -6.211 1.00 33.51 24 GLY A N 6
ATOM 2191 C CA . GLY A 1 24 ? -0.409 -4.934 -5.112 1.00 43.24 24 GLY A CA 6
ATOM 2192 C C . GLY A 1 24 ? 0.703 -4.273 -4.321 1.00 52.14 24 GLY A C 6
ATOM 2193 O O . GLY A 1 24 ? 1.116 -4.778 -3.277 1.00 53.12 24 GLY A O 6
ATOM 2197 N N . PHE A 1 25 ? 1.189 -3.141 -4.820 1.00 53.40 25 PHE A N 6
ATOM 2198 C CA . PHE A 1 25 ? 2.261 -2.411 -4.153 1.00 62.22 25 PHE A CA 6
ATOM 2199 C C . PHE A 1 25 ? 1.805 -1.007 -3.768 1.00 65.00 25 PHE A C 6
ATOM 2200 O O . PHE A 1 25 ? 1.162 -0.312 -4.556 1.00 4.43 25 PHE A O 6
ATOM 2217 N N . CYS A 1 26 ? 2.143 -0.595 -2.551 1.00 12.33 26 CYS A N 6
ATOM 2218 C CA . CYS A 1 26 ? 1.769 0.725 -2.058 1.00 1.03 26 CYS A CA 6
ATOM 2219 C C . CYS A 1 26 ? 2.420 1.823 -2.894 1.00 21.53 26 CYS A C 6
ATOM 2220 O O . CYS A 1 26 ? 3.606 2.114 -2.739 1.00 42.41 26 CYS A O 6
ATOM 2227 N N . TYR A 1 27 ? 1.637 2.427 -3.781 1.00 74.30 27 TYR A N 6
ATOM 2228 C CA . TYR A 1 27 ? 2.138 3.489 -4.644 1.00 55.25 27 TYR A CA 6
ATOM 2229 C C . TYR A 1 27 ? 1.386 4.794 -4.394 1.00 32.42 27 TYR A C 6
ATOM 2230 O O . TYR A 1 27 ? 0.186 4.890 -4.645 1.00 71.10 27 TYR A O 6
ATOM 2248 N N . GLY A 1 28 ? 2.103 5.796 -3.895 1.00 2.22 28 GLY A N 6
ATOM 2249 C CA . GLY A 1 28 ? 1.490 7.082 -3.619 1.00 61.24 28 GLY A CA 6
ATOM 2250 C C . GLY A 1 28 ? 2.487 8.222 -3.665 1.00 43.44 28 GLY A C 6
ATOM 2251 O O . GLY A 1 28 ? 3.367 8.254 -4.526 1.00 13.43 28 GLY A O 6
ATOM 2255 N N . THR A 1 29 ? 2.350 9.164 -2.737 1.00 40.20 29 THR A N 6
ATOM 2256 C CA . THR A 1 29 ? 3.244 10.314 -2.677 1.00 54.32 29 THR A CA 6
ATOM 2257 C C . THR A 1 29 ? 3.386 10.825 -1.247 1.00 24.51 29 THR A C 6
ATOM 2258 O O . THR A 1 29 ? 3.479 12.029 -1.015 1.00 42.45 29 THR A O 6
ATOM 2269 N N . GLY A 1 30 ? 3.405 9.900 -0.292 1.00 51.13 30 GLY A N 6
ATOM 2270 C CA . GLY A 1 30 ? 3.536 10.278 1.103 1.00 3.15 30 GLY A CA 6
ATOM 2271 C C . GLY A 1 30 ? 4.312 9.254 1.910 1.00 60.15 30 GLY A C 6
ATOM 2272 O O . GLY A 1 30 ? 5.093 9.610 2.792 1.00 62.02 30 GLY A O 6
ATOM 2276 N N . CYS A 1 31 ? 4.094 7.979 1.608 1.00 74.21 31 CYS A N 6
ATOM 2277 C CA . CYS A 1 31 ? 4.776 6.899 2.313 1.00 74.53 31 CYS A CA 6
ATOM 2278 C C . CYS A 1 31 ? 6.281 7.145 2.358 1.00 54.21 31 CYS A C 6
ATOM 2279 O O . CYS A 1 31 ? 6.904 7.426 1.335 1.00 3.21 31 CYS A O 6
ATOM 2287 N N . CYS A 1 1 ? 2.968 -0.147 9.715 1.00 5.33 1 CYS A N 7
ATOM 2288 C CA . CYS A 1 1 ? 2.635 0.079 8.313 1.00 0.14 1 CYS A CA 7
ATOM 2289 C C . CYS A 1 1 ? 3.844 -0.181 7.419 1.00 41.13 1 CYS A C 7
ATOM 2290 O O . CYS A 1 1 ? 4.987 -0.140 7.873 1.00 33.22 1 CYS A O 7
ATOM 2299 N N . LYS A 1 2 ? 3.583 -0.448 6.144 1.00 74.13 2 LYS A N 7
ATOM 2300 C CA . LYS A 1 2 ? 4.646 -0.714 5.184 1.00 64.11 2 LYS A CA 7
ATOM 2301 C C . LYS A 1 2 ? 5.497 0.532 4.955 1.00 40.13 2 LYS A C 7
ATOM 2302 O O . LYS A 1 2 ? 5.392 1.511 5.695 1.00 62.40 2 LYS A O 7
ATOM 2321 N N . SER A 1 3 ? 6.336 0.489 3.926 1.00 4.21 3 SER A N 7
ATOM 2322 C CA . SER A 1 3 ? 7.206 1.614 3.602 1.00 43.31 3 SER A CA 7
ATOM 2323 C C . SER A 1 3 ? 7.080 1.992 2.129 1.00 33.22 3 SER A C 7
ATOM 2324 O O . SER A 1 3 ? 7.949 2.662 1.572 1.00 54.05 3 SER A O 7
ATOM 2332 N N . GLY A 1 4 ? 5.990 1.556 1.504 1.00 73.40 4 GLY A N 7
ATOM 2333 C CA . GLY A 1 4 ? 5.769 1.857 0.102 1.00 62.30 4 GLY A CA 7
ATOM 2334 C C . GLY A 1 4 ? 6.436 0.855 -0.819 1.00 72.33 4 GLY A C 7
ATOM 2335 O O . GLY A 1 4 ? 7.390 0.184 -0.430 1.00 3.04 4 GLY A O 7
ATOM 2339 N N . GLY A 1 5 ? 5.930 0.750 -2.044 1.00 42.25 5 GLY A N 7
ATOM 2340 C CA . GLY A 1 5 ? 6.493 -0.181 -3.003 1.00 5.25 5 GLY A CA 7
ATOM 2341 C C . GLY A 1 5 ? 6.608 -1.587 -2.448 1.00 33.02 5 GLY A C 7
ATOM 2342 O O . GLY A 1 5 ? 7.461 -2.364 -2.876 1.00 73.10 5 GLY A O 7
ATOM 2346 N N . ALA A 1 6 ? 5.747 -1.914 -1.490 1.00 75.22 6 ALA A N 7
ATOM 2347 C CA . ALA A 1 6 ? 5.753 -3.237 -0.875 1.00 42.34 6 ALA A CA 7
ATOM 2348 C C . ALA A 1 6 ? 4.466 -3.993 -1.186 1.00 62.31 6 ALA A C 7
ATOM 2349 O O . ALA A 1 6 ? 3.433 -3.388 -1.471 1.00 41.22 6 ALA A O 7
ATOM 2356 N N . TRP A 1 7 ? 4.537 -5.318 -1.129 1.00 53.03 7 TRP A N 7
ATOM 2357 C CA . TRP A 1 7 ? 3.376 -6.158 -1.405 1.00 43.21 7 TRP A CA 7
ATOM 2358 C C . TRP A 1 7 ? 2.389 -6.121 -0.243 1.00 24.43 7 TRP A C 7
ATOM 2359 O O . TRP A 1 7 ? 2.772 -6.295 0.914 1.00 11.52 7 TRP A O 7
ATOM 2380 N N . CYS A 1 8 ? 1.119 -5.896 -0.558 1.00 31.31 8 CYS A N 7
ATOM 2381 C CA . CYS A 1 8 ? 0.077 -5.838 0.459 1.00 15.34 8 CYS A CA 7
ATOM 2382 C C . CYS A 1 8 ? -1.084 -6.764 0.105 1.00 43.33 8 CYS A C 7
ATOM 2383 O O . CYS A 1 8 ? -1.231 -7.840 0.680 1.00 71.41 8 CYS A O 7
ATOM 2390 N N . GLY A 1 9 ? -1.905 -6.334 -0.849 1.00 13.25 9 GLY A N 7
ATOM 2391 C CA . GLY A 1 9 ? -3.042 -7.135 -1.265 1.00 21.44 9 GLY A CA 7
ATOM 2392 C C . GLY A 1 9 ? -4.258 -6.915 -0.388 1.00 33.22 9 GLY A C 7
ATOM 2393 O O . GLY A 1 9 ? -5.284 -6.415 -0.851 1.00 33.23 9 GLY A O 7
ATOM 2397 N N . PHE A 1 10 ? -4.146 -7.291 0.882 1.00 43.03 10 PHE A N 7
ATOM 2398 C CA . PHE A 1 10 ? -5.247 -7.135 1.825 1.00 4.20 10 PHE A CA 7
ATOM 2399 C C . PHE A 1 10 ? -5.619 -5.664 1.988 1.00 4.40 10 PHE A C 7
ATOM 2400 O O . PHE A 1 10 ? -6.796 -5.316 2.087 1.00 72.54 10 PHE A O 7
ATOM 2417 N N . ASP A 1 11 ? -4.607 -4.804 2.016 1.00 12.11 11 ASP A N 7
ATOM 2418 C CA . ASP A 1 11 ? -4.826 -3.370 2.167 1.00 23.23 11 ASP A CA 7
ATOM 2419 C C . ASP A 1 11 ? -4.396 -2.620 0.910 1.00 1.13 11 ASP A C 7
ATOM 2420 O O . ASP A 1 11 ? -3.340 -1.989 0.865 1.00 42.42 11 ASP A O 7
ATOM 2429 N N . PRO A 1 12 ? -5.232 -2.690 -0.136 1.00 11.22 12 PRO A N 7
ATOM 2430 C CA . PRO A 1 12 ? -4.960 -2.024 -1.413 1.00 63.24 12 PRO A CA 7
ATOM 2431 C C . PRO A 1 12 ? -5.061 -0.506 -1.309 1.00 73.03 12 PRO A C 7
ATOM 2432 O O . PRO A 1 12 ? -4.768 0.213 -2.265 1.00 51.53 12 PRO A O 7
ATOM 2443 N N . HIS A 1 13 ? -5.479 -0.024 -0.143 1.00 15.13 13 HIS A N 7
ATOM 2444 C CA . HIS A 1 13 ? -5.618 1.409 0.087 1.00 13.42 13 HIS A CA 7
ATOM 2445 C C . HIS A 1 13 ? -5.257 1.767 1.526 1.00 53.14 13 HIS A C 7
ATOM 2446 O O . HIS A 1 13 ? -5.692 2.792 2.049 1.00 42.23 13 HIS A O 7
ATOM 2461 N N . GLY A 1 14 ? -4.459 0.914 2.160 1.00 34.22 14 GLY A N 7
ATOM 2462 C CA . GLY A 1 14 ? -4.055 1.157 3.533 1.00 43.11 14 GLY A CA 7
ATOM 2463 C C . GLY A 1 14 ? -2.647 1.709 3.633 1.00 44.41 14 GLY A C 7
ATOM 2464 O O . GLY A 1 14 ? -2.441 2.922 3.571 1.00 33.12 14 GLY A O 7
ATOM 2468 N N . CYS A 1 15 ? -1.673 0.819 3.790 1.00 10.23 15 CYS A N 7
ATOM 2469 C CA . CYS A 1 15 ? -0.277 1.223 3.901 1.00 13.43 15 CYS A CA 7
ATOM 2470 C C . CYS A 1 15 ? -0.110 2.321 4.948 1.00 33.03 15 CYS A C 7
ATOM 2471 O O . CYS A 1 15 ? -1.045 2.641 5.683 1.00 54.10 15 CYS A O 7
ATOM 2478 N N . CYS A 1 16 ? 1.086 2.896 5.010 1.00 63.34 16 CYS A N 7
ATOM 2479 C CA . CYS A 1 16 ? 1.377 3.958 5.965 1.00 33.42 16 CYS A CA 7
ATOM 2480 C C . CYS A 1 16 ? 0.805 5.289 5.488 1.00 12.10 16 CYS A C 7
ATOM 2481 O O . CYS A 1 16 ? -0.056 5.877 6.142 1.00 35.12 16 CYS A O 7
ATOM 2488 N N . GLY A 1 17 ? 1.290 5.761 4.343 1.00 55.30 17 GLY A N 7
ATOM 2489 C CA . GLY A 1 17 ? 0.815 7.019 3.799 1.00 12.13 17 GLY A CA 7
ATOM 2490 C C . GLY A 1 17 ? -0.380 6.841 2.883 1.00 13.23 17 GLY A C 7
ATOM 2491 O O . GLY A 1 17 ? -1.143 5.887 3.027 1.00 22.41 17 GLY A O 7
ATOM 2495 N N . ASN A 1 18 ? -0.544 7.764 1.941 1.00 14.24 18 ASN A N 7
ATOM 2496 C CA . ASN A 1 18 ? -1.657 7.705 1.001 1.00 42.14 18 ASN A CA 7
ATOM 2497 C C . ASN A 1 18 ? -1.283 6.891 -0.234 1.00 75.32 18 ASN A C 7
ATOM 2498 O O . ASN A 1 18 ? -1.539 7.304 -1.366 1.00 10.12 18 ASN A O 7
ATOM 2509 N N . CYS A 1 19 ? -0.677 5.729 -0.008 1.00 43.22 19 CYS A N 7
ATOM 2510 C CA . CYS A 1 19 ? -0.267 4.856 -1.101 1.00 71.42 19 CYS A CA 7
ATOM 2511 C C . CYS A 1 19 ? -1.170 3.628 -1.183 1.00 61.04 19 CYS A C 7
ATOM 2512 O O . CYS A 1 19 ? -1.478 3.003 -0.169 1.00 72.34 19 CYS A O 7
ATOM 2519 N N . GLY A 1 20 ? -1.589 3.289 -2.398 1.00 61.54 20 GLY A N 7
ATOM 2520 C CA . GLY A 1 20 ? -2.452 2.137 -2.590 1.00 71.21 20 GLY A CA 7
ATOM 2521 C C . GLY A 1 20 ? -1.807 1.066 -3.447 1.00 63.31 20 GLY A C 7
ATOM 2522 O O . GLY A 1 20 ? -0.934 1.357 -4.266 1.00 41.51 20 GLY A O 7
ATOM 2526 N N . CYS A 1 21 ? -2.236 -0.177 -3.259 1.00 21.15 21 CYS A N 7
ATOM 2527 C CA . CYS A 1 21 ? -1.694 -1.297 -4.019 1.00 65.41 21 CYS A CA 7
ATOM 2528 C C . CYS A 1 21 ? -2.461 -1.493 -5.323 1.00 54.22 21 CYS A C 7
ATOM 2529 O O . CYS A 1 21 ? -3.157 -2.493 -5.503 1.00 71.12 21 CYS A O 7
ATOM 2536 N N . LEU A 1 22 ? -2.331 -0.530 -6.230 1.00 21.42 22 LEU A N 7
ATOM 2537 C CA . LEU A 1 22 ? -3.013 -0.596 -7.518 1.00 2.51 22 LEU A CA 7
ATOM 2538 C C . LEU A 1 22 ? -2.766 -1.940 -8.197 1.00 13.22 22 LEU A C 7
ATOM 2539 O O . LEU A 1 22 ? -3.592 -2.414 -8.978 1.00 2.41 22 LEU A O 7
ATOM 2555 N N . VAL A 1 23 ? -1.625 -2.550 -7.893 1.00 54.42 23 VAL A N 7
ATOM 2556 C CA . VAL A 1 23 ? -1.271 -3.841 -8.470 1.00 73.55 23 VAL A CA 7
ATOM 2557 C C . VAL A 1 23 ? -0.442 -4.670 -7.496 1.00 73.22 23 VAL A C 7
ATOM 2558 O O . VAL A 1 23 ? 0.366 -5.503 -7.905 1.00 51.03 23 VAL A O 7
ATOM 2571 N N . GLY A 1 24 ? -0.649 -4.437 -6.204 1.00 54.43 24 GLY A N 7
ATOM 2572 C CA . GLY A 1 24 ? 0.086 -5.171 -5.190 1.00 62.02 24 GLY A CA 7
ATOM 2573 C C . GLY A 1 24 ? 1.090 -4.302 -4.460 1.00 2.25 24 GLY A C 7
ATOM 2574 O O . GLY A 1 24 ? 1.304 -4.464 -3.258 1.00 50.34 24 GLY A O 7
ATOM 2578 N N . PHE A 1 25 ? 1.711 -3.378 -5.186 1.00 54.22 25 PHE A N 7
ATOM 2579 C CA . PHE A 1 25 ? 2.701 -2.482 -4.600 1.00 42.14 25 PHE A CA 7
ATOM 2580 C C . PHE A 1 25 ? 2.072 -1.139 -4.241 1.00 40.40 25 PHE A C 7
ATOM 2581 O O . PHE A 1 25 ? 1.406 -0.511 -5.065 1.00 61.34 25 PHE A O 7
ATOM 2598 N N . CYS A 1 26 ? 2.289 -0.702 -3.005 1.00 12.41 26 CYS A N 7
ATOM 2599 C CA . CYS A 1 26 ? 1.745 0.565 -2.534 1.00 43.34 26 CYS A CA 7
ATOM 2600 C C . CYS A 1 26 ? 2.311 1.732 -3.338 1.00 41.03 26 CYS A C 7
ATOM 2601 O O . CYS A 1 26 ? 3.523 1.845 -3.521 1.00 70.34 26 CYS A O 7
ATOM 2608 N N . TYR A 1 27 ? 1.424 2.598 -3.816 1.00 45.42 27 TYR A N 7
ATOM 2609 C CA . TYR A 1 27 ? 1.833 3.756 -4.603 1.00 5.04 27 TYR A CA 7
ATOM 2610 C C . TYR A 1 27 ? 0.967 4.969 -4.280 1.00 10.41 27 TYR A C 7
ATOM 2611 O O . TYR A 1 27 ? -0.244 4.956 -4.492 1.00 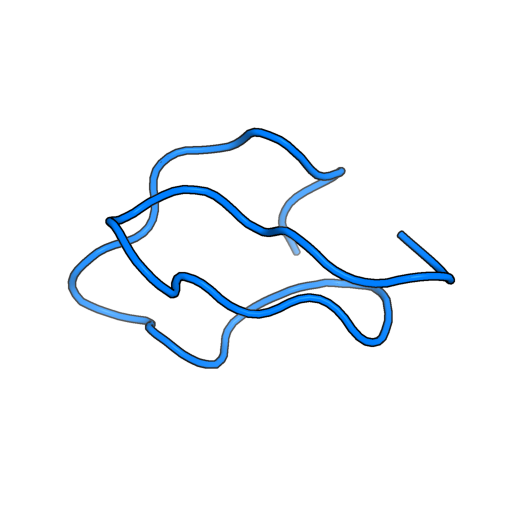43.33 27 TYR A O 7
ATOM 2629 N N . GLY A 1 28 ? 1.599 6.019 -3.762 1.00 24.34 28 GLY A N 7
ATOM 2630 C CA . GLY A 1 28 ? 0.872 7.226 -3.418 1.00 11.35 28 GLY A CA 7
ATOM 2631 C C . GLY A 1 28 ? 1.749 8.462 -3.455 1.00 4.42 28 GLY A C 7
ATOM 2632 O O . GLY A 1 28 ? 2.488 8.680 -4.416 1.00 33.03 28 GLY A O 7
ATOM 2636 N N . THR A 1 29 ? 1.669 9.276 -2.407 1.00 71.01 29 THR A N 7
ATOM 2637 C CA . THR A 1 29 ? 2.459 10.498 -2.325 1.00 40.12 29 THR A CA 7
ATOM 2638 C C . THR A 1 29 ? 2.774 10.853 -0.877 1.00 12.33 29 THR A C 7
ATOM 2639 O O . THR A 1 29 ? 2.933 12.024 -0.535 1.00 23.33 29 THR A O 7
ATOM 2650 N N . GLY A 1 30 ? 2.864 9.833 -0.028 1.00 61.01 30 GLY A N 7
ATOM 2651 C CA . GLY A 1 30 ? 3.161 10.059 1.374 1.00 34.23 30 GLY A CA 7
ATOM 2652 C C . GLY A 1 30 ? 4.149 9.052 1.927 1.00 1.31 30 GLY A C 7
ATOM 2653 O O . GLY A 1 30 ? 5.203 9.424 2.445 1.00 41.35 30 GLY A O 7
ATOM 2657 N N . CYS A 1 31 ? 3.811 7.771 1.818 1.00 13.34 31 CYS A N 7
ATOM 2658 C CA . CYS A 1 31 ? 4.675 6.707 2.314 1.00 2.32 31 CYS A CA 7
ATOM 2659 C C . CYS A 1 31 ? 6.096 6.869 1.782 1.00 31.50 31 CYS A C 7
ATOM 2660 O O . CYS A 1 31 ? 6.899 5.936 1.834 1.00 12.40 31 CYS A O 7
ATOM 2668 N N . CYS A 1 1 ? 2.883 -0.337 9.567 1.00 12.10 1 CYS A N 8
ATOM 2669 C CA . CYS A 1 1 ? 2.559 -0.036 8.178 1.00 72.41 1 CYS A CA 8
ATOM 2670 C C . CYS A 1 1 ? 3.799 -0.144 7.294 1.00 12.11 1 CYS A C 8
ATOM 2671 O O . CYS A 1 1 ? 4.928 -0.077 7.780 1.00 4.41 1 CYS A O 8
ATOM 2680 N N . LYS A 1 2 ? 3.580 -0.311 5.995 1.00 41.25 2 LYS A N 8
ATOM 2681 C CA . LYS A 1 2 ? 4.677 -0.426 5.042 1.00 3.44 2 LYS A CA 8
ATOM 2682 C C . LYS A 1 2 ? 5.334 0.930 4.803 1.00 43.13 2 LYS A C 8
ATOM 2683 O O . LYS A 1 2 ? 5.070 1.894 5.521 1.00 41.13 2 LYS A O 8
ATOM 2702 N N . SER A 1 3 ? 6.190 0.997 3.788 1.00 71.00 3 SER A N 8
ATOM 2703 C CA . SER A 1 3 ? 6.887 2.234 3.455 1.00 15.10 3 SER A CA 8
ATOM 2704 C C . SER A 1 3 ? 6.767 2.541 1.965 1.00 51.42 3 SER A C 8
ATOM 2705 O O . SER A 1 3 ? 7.543 3.324 1.417 1.00 53.05 3 SER A O 8
ATOM 2713 N N . GLY A 1 4 ? 5.788 1.918 1.316 1.00 42.53 4 GLY A N 8
ATOM 2714 C CA . GLY A 1 4 ? 5.584 2.138 -0.104 1.00 14.20 4 GLY A CA 8
ATOM 2715 C C . GLY A 1 4 ? 6.263 1.085 -0.957 1.00 21.43 4 GLY A C 8
ATOM 2716 O O . GLY A 1 4 ? 7.226 0.453 -0.526 1.00 11.03 4 GLY A O 8
ATOM 2720 N N . GLY A 1 5 ? 5.759 0.893 -2.172 1.00 51.33 5 GLY A N 8
ATOM 2721 C CA . GLY A 1 5 ? 6.334 -0.092 -3.068 1.00 34.43 5 GLY A CA 8
ATOM 2722 C C . GLY A 1 5 ? 6.473 -1.455 -2.417 1.00 24.50 5 GLY A C 8
ATOM 2723 O O . GLY A 1 5 ? 7.347 -2.240 -2.786 1.00 42.33 5 GLY A O 8
ATOM 2727 N N . ALA A 1 6 ? 5.612 -1.737 -1.446 1.00 50.33 6 ALA A N 8
ATOM 2728 C CA . ALA A 1 6 ? 5.642 -3.012 -0.743 1.00 32.52 6 ALA A CA 8
ATOM 2729 C C . ALA A 1 6 ? 4.391 -3.833 -1.041 1.00 1.13 6 ALA A C 8
ATOM 2730 O O . ALA A 1 6 ? 3.319 -3.281 -1.287 1.00 11.21 6 ALA A O 8
ATOM 2737 N N . TRP A 1 7 ? 4.537 -5.153 -1.017 1.00 61.13 7 TRP A N 8
ATOM 2738 C CA . TRP A 1 7 ? 3.418 -6.050 -1.285 1.00 64.12 7 TRP A CA 8
ATOM 2739 C C . TRP A 1 7 ? 2.411 -6.022 -0.141 1.00 2.23 7 TRP A C 8
ATOM 2740 O O . TRP A 1 7 ? 2.782 -6.137 1.027 1.00 54.31 7 TR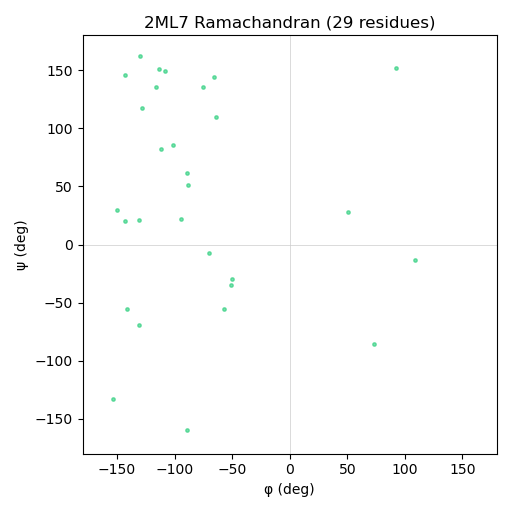P A O 8
ATOM 2761 N N . CYS A 1 8 ? 1.137 -5.868 -0.484 1.00 75.21 8 CYS A N 8
ATOM 2762 C CA . CYS A 1 8 ? 0.076 -5.824 0.516 1.00 71.35 8 CYS A CA 8
ATOM 2763 C C . CYS A 1 8 ? -1.044 -6.799 0.163 1.00 45.23 8 CYS A C 8
ATOM 2764 O O . CYS A 1 8 ? -1.161 -7.869 0.758 1.00 54.01 8 CYS A O 8
ATOM 2771 N N . GLY A 1 9 ? -1.866 -6.420 -0.812 1.00 51.40 9 GLY A N 8
ATOM 2772 C CA . GLY A 1 9 ? -2.965 -7.271 -1.229 1.00 15.32 9 GLY A CA 8
ATOM 2773 C C . GLY A 1 9 ? -4.209 -7.063 -0.388 1.00 15.41 9 GLY A C 8
ATOM 2774 O O . GLY A 1 9 ? -5.209 -6.526 -0.867 1.00 13.13 9 GLY A O 8
ATOM 2778 N N . PHE A 1 10 ? -4.151 -7.490 0.869 1.00 22.11 10 PHE A N 8
ATOM 2779 C CA . PHE A 1 10 ? -5.283 -7.350 1.778 1.00 21.13 10 PHE A CA 8
ATOM 2780 C C . PHE A 1 10 ? -5.666 -5.883 1.947 1.00 71.31 10 PHE A C 8
ATOM 2781 O O . PHE A 1 10 ? -6.848 -5.543 2.008 1.00 11.04 10 PHE A O 8
ATOM 2798 N N . ASP A 1 11 ? -4.660 -5.019 2.022 1.00 71.14 11 ASP A N 8
ATOM 2799 C CA . ASP A 1 11 ? -4.891 -3.588 2.184 1.00 22.21 11 ASP A CA 8
ATOM 2800 C C . ASP A 1 11 ? -4.459 -2.824 0.936 1.00 24.13 11 ASP A C 8
ATOM 2801 O O . ASP A 1 11 ? -3.404 -2.191 0.900 1.00 10.23 11 ASP A O 8
ATOM 2810 N N . PRO A 1 12 ? -5.292 -2.885 -0.114 1.00 1.43 12 PRO A N 8
ATOM 2811 C CA . PRO A 1 12 ? -5.017 -2.204 -1.383 1.00 34.42 12 PRO A CA 8
ATOM 2812 C C . PRO A 1 12 ? -5.121 -0.688 -1.262 1.00 70.32 12 PRO A C 8
ATOM 2813 O O . PRO A 1 12 ? -4.822 0.043 -2.208 1.00 32.25 12 PRO A O 8
ATOM 2824 N N . HIS A 1 13 ? -5.547 -0.219 -0.093 1.00 22.55 13 HIS A N 8
ATOM 2825 C CA . HIS A 1 13 ? -5.690 1.212 0.151 1.00 23.43 13 HIS A CA 8
ATOM 2826 C C . HIS A 1 13 ? -5.327 1.555 1.593 1.00 41.23 13 HIS A C 8
ATOM 2827 O O . HIS A 1 13 ? -5.769 2.570 2.129 1.00 13.40 13 HIS A O 8
ATOM 2842 N N . GLY A 1 14 ? -4.520 0.701 2.215 1.00 3.52 14 GLY A N 8
ATOM 2843 C CA . GLY A 1 14 ? -4.113 0.932 3.588 1.00 33.03 14 GLY A CA 8
ATOM 2844 C C . GLY A 1 14 ? -2.727 1.539 3.688 1.00 14.01 14 GLY A C 8
ATOM 2845 O O . GLY A 1 14 ? -2.569 2.759 3.642 1.00 74.44 14 GLY A O 8
ATOM 2849 N N . CYS A 1 15 ? -1.718 0.685 3.829 1.00 53.11 15 CYS A N 8
ATOM 2850 C CA . CYS A 1 15 ? -0.338 1.142 3.938 1.00 14.43 15 CYS A CA 8
ATOM 2851 C C . CYS A 1 15 ? -0.211 2.238 4.993 1.00 24.01 15 CYS A C 8
ATOM 2852 O O . CYS A 1 15 ? -1.147 2.503 5.745 1.00 54.54 15 CYS A O 8
ATOM 2859 N N . CYS A 1 16 ? 0.956 2.873 5.040 1.00 4.33 16 CYS A N 8
ATOM 2860 C CA . CYS A 1 16 ? 1.208 3.940 6.000 1.00 13.41 16 CYS A CA 8
ATOM 2861 C C . CYS A 1 16 ? 0.682 5.275 5.481 1.00 3.42 16 CYS A C 8
ATOM 2862 O O . CYS A 1 16 ? -0.174 5.902 6.103 1.00 34.01 16 CYS A O 8
ATOM 2869 N N . GLY A 1 17 ? 1.202 5.705 4.335 1.00 31.45 17 GLY A N 8
ATOM 2870 C CA . GLY A 1 17 ? 0.774 6.962 3.751 1.00 65.35 17 GLY A CA 8
ATOM 2871 C C . GLY A 1 17 ? -0.405 6.793 2.814 1.00 51.14 17 GLY A C 8
ATOM 2872 O O . GLY A 1 17 ? -1.174 5.841 2.938 1.00 41.14 17 GLY A O 8
ATOM 2876 N N . ASN A 1 18 ? -0.550 7.722 1.874 1.00 43.51 18 ASN A N 8
ATOM 2877 C CA . ASN A 1 18 ? -1.646 7.673 0.913 1.00 13.43 18 ASN A CA 8
ATOM 2878 C C . ASN A 1 18 ? -1.251 6.874 -0.324 1.00 2.24 18 ASN A C 8
ATOM 2879 O O . ASN A 1 18 ? -1.533 7.276 -1.453 1.00 23.03 18 ASN A O 8
ATOM 2890 N N . CYS A 1 19 ? -0.595 5.739 -0.104 1.00 51.12 19 CYS A N 8
ATOM 2891 C CA . CYS A 1 19 ? -0.160 4.882 -1.200 1.00 55.21 19 CYS A CA 8
ATOM 2892 C C . CYS A 1 19 ? -1.015 3.620 -1.276 1.00 20.00 19 CYS A C 8
ATOM 2893 O O . CYS A 1 19 ? -1.096 2.853 -0.318 1.00 51.51 19 CYS A O 8
ATOM 2900 N N . GLY A 1 20 ? -1.652 3.412 -2.425 1.00 11.51 20 GLY A N 8
ATOM 2901 C CA . GLY A 1 20 ? -2.493 2.243 -2.606 1.00 15.53 20 GLY A CA 8
ATOM 2902 C C . GLY A 1 20 ? -1.827 1.176 -3.451 1.00 62.43 20 GLY A C 8
ATOM 2903 O O . GLY A 1 20 ? -0.939 1.471 -4.251 1.00 42.04 20 GLY A O 8
ATOM 2907 N N . CYS A 1 21 ? -2.255 -0.069 -3.274 1.00 74.31 21 CYS A N 8
ATOM 2908 C CA . CYS A 1 21 ? -1.694 -1.186 -4.026 1.00 43.12 21 CYS A CA 8
ATOM 2909 C C . CYS A 1 21 ? -2.439 -1.384 -5.343 1.00 13.14 21 CYS A C 8
ATOM 2910 O O . CYS A 1 21 ? -3.178 -2.355 -5.511 1.00 52.54 21 CYS A O 8
ATOM 2917 N N . LEU A 1 22 ? -2.239 -0.459 -6.275 1.00 4.43 22 LEU A N 8
ATOM 2918 C CA . LEU A 1 22 ? -2.890 -0.531 -7.578 1.00 53.43 22 LEU A CA 8
ATOM 2919 C C . LEU A 1 22 ? -2.758 -1.927 -8.176 1.00 54.02 22 LEU A C 8
ATOM 2920 O O . LEU A 1 22 ? -3.651 -2.398 -8.882 1.00 31.22 22 LEU A O 8
ATOM 2936 N N . VAL A 1 23 ? -1.642 -2.586 -7.886 1.00 22.33 23 VAL A N 8
ATOM 2937 C CA . VAL A 1 23 ? -1.395 -3.931 -8.392 1.00 22.54 23 VAL A CA 8
ATOM 2938 C C . VAL A 1 23 ? -0.583 -4.753 -7.397 1.00 71.23 23 VAL A C 8
ATOM 2939 O O . VAL A 1 23 ? 0.189 -5.630 -7.782 1.00 51.04 23 VAL A O 8
ATOM 2952 N N . GLY A 1 24 ? -0.764 -4.462 -6.112 1.00 23.04 24 GLY A N 8
ATOM 2953 C CA . GLY A 1 24 ? -0.041 -5.183 -5.080 1.00 73.01 24 GLY A CA 8
ATOM 2954 C C . GLY A 1 24 ? 1.009 -4.326 -4.400 1.00 53.13 24 GLY A C 8
ATOM 2955 O O . GLY A 1 24 ? 1.303 -4.512 -3.219 1.00 33.20 24 GLY A O 8
ATOM 2959 N N . PHE A 1 25 ? 1.576 -3.384 -5.147 1.00 73.31 25 PHE A N 8
ATOM 2960 C CA . PHE A 1 25 ? 2.601 -2.497 -4.609 1.00 72.34 25 PHE A CA 8
ATOM 2961 C C . PHE A 1 25 ? 2.011 -1.135 -4.259 1.00 72.04 25 PHE A C 8
ATOM 2962 O O . PHE A 1 25 ? 1.409 -0.470 -5.102 1.00 71.33 25 PHE A O 8
ATOM 2979 N N . CYS A 1 26 ? 2.188 -0.725 -3.007 1.00 53.42 26 CYS A N 8
ATOM 2980 C CA . CYS A 1 26 ? 1.673 0.558 -2.542 1.00 33.43 26 CYS A CA 8
ATOM 2981 C C . CYS A 1 26 ? 2.298 1.710 -3.323 1.00 12.05 26 CYS A C 8
ATOM 2982 O O . CYS A 1 26 ? 3.517 1.774 -3.488 1.00 73.40 26 CYS A O 8
ATOM 2989 N N . TYR A 1 27 ? 1.455 2.620 -3.800 1.00 0.04 27 TYR A N 8
ATOM 2990 C CA . TYR A 1 27 ? 1.925 3.768 -4.565 1.00 42.53 27 TYR A CA 8
ATOM 2991 C C . TYR A 1 27 ? 1.113 5.016 -4.227 1.00 31.15 27 TYR A C 8
ATOM 2992 O O . TYR A 1 27 ? -0.092 5.069 -4.464 1.00 44.02 27 TYR A O 8
ATOM 3010 N N . GLY A 1 28 ? 1.787 6.019 -3.671 1.00 51.12 28 GLY A N 8
ATOM 3011 C CA . GLY A 1 28 ? 1.114 7.253 -3.309 1.00 21.32 28 GLY A CA 8
ATOM 3012 C C . GLY A 1 28 ? 2.054 8.443 -3.294 1.00 20.24 28 GLY A C 8
ATOM 3013 O O . GLY A 1 28 ? 2.837 8.637 -4.225 1.00 52.40 28 GLY A O 8
ATOM 3017 N N . THR A 1 29 ? 1.977 9.242 -2.234 1.00 4.21 29 THR A N 8
ATOM 3018 C CA . THR A 1 29 ? 2.825 10.420 -2.102 1.00 65.21 29 THR A CA 8
ATOM 3019 C C . THR A 1 29 ? 3.089 10.746 -0.638 1.00 30.03 29 THR A C 8
ATOM 3020 O O . THR A 1 29 ? 3.264 11.907 -0.272 1.00 4.45 29 THR A O 8
ATOM 3031 N N . GLY A 1 30 ? 3.118 9.713 0.198 1.00 13.44 30 GLY A N 8
ATOM 3032 C CA . GLY A 1 30 ? 3.362 9.911 1.615 1.00 21.11 30 GLY A CA 8
ATOM 3033 C C . GLY A 1 30 ? 4.049 8.721 2.257 1.00 2.32 30 GLY A C 8
ATOM 3034 O O . GLY A 1 30 ? 4.078 8.599 3.482 1.00 20.53 30 GLY A O 8
ATOM 3038 N N . CYS A 1 31 ? 4.601 7.841 1.429 1.00 61.10 31 CYS A N 8
ATOM 3039 C CA . CYS A 1 31 ? 5.289 6.654 1.922 1.00 13.12 31 CYS A CA 8
ATOM 3040 C C . CYS A 1 31 ? 6.765 6.681 1.537 1.00 53.40 31 CYS A C 8
ATOM 3041 O O . CYS A 1 31 ? 7.315 7.737 1.223 1.00 74.43 31 CYS A O 8
ATOM 3049 N N . CYS A 1 1 ? 2.614 -0.210 9.345 1.00 21.45 1 CYS A N 9
ATOM 3050 C CA . CYS A 1 1 ? 2.341 0.406 8.053 1.00 73.41 1 CYS A CA 9
ATOM 3051 C C . CYS A 1 1 ? 3.489 0.161 7.079 1.00 24.54 1 CYS A C 9
ATOM 3052 O O . CYS A 1 1 ? 4.651 0.073 7.480 1.00 52.01 1 CYS A O 9
ATOM 3061 N N . LYS A 1 2 ? 3.159 0.049 5.797 1.00 52.55 2 LYS A N 9
ATOM 3062 C CA . LYS A 1 2 ? 4.160 -0.185 4.764 1.00 60.00 2 LYS A CA 9
ATOM 3063 C C . LYS A 1 2 ? 5.042 1.045 4.573 1.00 3.53 2 LYS A C 9
ATOM 3064 O O . LYS A 1 2 ? 4.723 2.132 5.056 1.00 33.55 2 LYS A O 9
ATOM 3083 N N . SER A 1 3 ? 6.153 0.867 3.865 1.00 33.42 3 SER A N 9
ATOM 3084 C CA . SER A 1 3 ? 7.083 1.962 3.613 1.00 71.23 3 SER A CA 9
ATOM 3085 C C . SER A 1 3 ? 7.207 2.235 2.117 1.00 21.14 3 SER A C 9
ATOM 3086 O O . SER A 1 3 ? 8.173 2.847 1.665 1.00 70.41 3 SER A O 9
ATOM 3094 N N . GLY A 1 4 ? 6.220 1.775 1.354 1.00 32.22 4 GLY A N 9
ATOM 3095 C CA . GLY A 1 4 ? 6.236 1.979 -0.083 1.00 70.11 4 GLY A CA 9
ATOM 3096 C C . GLY A 1 4 ? 6.781 0.778 -0.832 1.00 42.52 4 GLY A C 9
ATOM 3097 O O . GLY A 1 4 ? 7.628 0.049 -0.318 1.00 53.11 4 GLY A O 9
ATOM 3101 N N . GLY A 1 5 ? 6.294 0.573 -2.052 1.00 52.25 5 GLY A N 9
ATOM 3102 C CA . GLY A 1 5 ? 6.747 -0.549 -2.852 1.00 70.21 5 GLY A CA 9
ATOM 3103 C C . GLY A 1 5 ? 6.684 -1.863 -2.098 1.00 64.35 5 GLY A C 9
ATOM 3104 O O . GLY A 1 5 ? 7.440 -2.789 -2.388 1.00 22.15 5 GLY A O 9
ATOM 3108 N N . ALA A 1 6 ? 5.780 -1.943 -1.127 1.00 22.05 6 ALA A N 9
ATOM 3109 C CA . ALA A 1 6 ? 5.622 -3.152 -0.330 1.00 74.40 6 ALA A CA 9
ATOM 3110 C C . ALA A 1 6 ? 4.351 -3.902 -0.716 1.00 33.34 6 ALA A C 9
ATOM 3111 O O . ALA A 1 6 ? 3.272 -3.316 -0.788 1.00 73.03 6 ALA A O 9
ATOM 3118 N N . TRP A 1 7 ? 4.488 -5.200 -0.963 1.00 4.41 7 TRP A N 9
ATOM 3119 C CA . TRP A 1 7 ? 3.350 -6.029 -1.343 1.00 35.12 7 TRP A CA 9
ATOM 3120 C C . TRP A 1 7 ? 2.266 -5.991 -0.272 1.00 2.21 7 TRP A C 9
ATOM 3121 O O . TRP A 1 7 ? 2.552 -6.114 0.920 1.00 44.40 7 TRP A O 9
ATOM 3142 N N . CYS A 1 8 ? 1.020 -5.819 -0.702 1.00 22.45 8 CYS A N 9
ATOM 3143 C CA . CYS A 1 8 ? -0.106 -5.764 0.221 1.00 73.24 8 CYS A CA 9
ATOM 3144 C C . CYS A 1 8 ? -1.188 -6.764 -0.180 1.00 23.21 8 CYS A C 9
ATOM 3145 O O . CYS A 1 8 ? -1.272 -7.858 0.374 1.00 14.02 8 CYS A O 9
ATOM 3152 N N . GLY A 1 9 ? -2.012 -6.379 -1.150 1.00 42.21 9 GLY A N 9
ATOM 3153 C CA . GLY A 1 9 ? -3.076 -7.252 -1.610 1.00 31.30 9 GLY A CA 9
ATOM 3154 C C . GLY A 1 9 ? -4.246 -7.298 -0.646 1.00 5.43 9 GLY A C 9
ATOM 3155 O O . GLY A 1 9 ? -5.360 -6.904 -0.992 1.00 31.43 9 GLY A O 9
ATOM 3159 N N . PHE A 1 10 ? -3.993 -7.779 0.566 1.00 23.12 10 PHE A N 9
ATOM 3160 C CA . PHE A 1 10 ? -5.034 -7.877 1.582 1.00 32.40 10 PHE A CA 9
ATOM 3161 C C . PHE A 1 10 ? -5.778 -6.554 1.728 1.00 73.13 10 PHE A C 9
ATOM 3162 O O . PHE A 1 10 ? -6.981 -6.531 1.995 1.00 24.04 10 PHE A O 9
ATOM 3179 N N . ASP A 1 11 ? -5.056 -5.453 1.551 1.00 33.22 11 ASP A N 9
ATOM 3180 C CA . ASP A 1 11 ? -5.647 -4.125 1.662 1.00 4.10 11 ASP A CA 9
ATOM 3181 C C . ASP A 1 11 ? -4.989 -3.154 0.686 1.00 22.32 11 ASP A C 9
ATOM 3182 O O . ASP A 1 11 ? -3.799 -2.851 0.780 1.00 34.33 11 ASP A O 9
ATOM 3191 N N . PRO A 1 12 ? -5.779 -2.655 -0.276 1.00 2.21 12 PRO A N 9
ATOM 3192 C CA . PRO A 1 12 ? -5.294 -1.711 -1.288 1.00 70.01 12 PRO A CA 9
ATOM 3193 C C . PRO A 1 12 ? -4.979 -0.340 -0.700 1.00 30.22 12 PRO A C 9
ATOM 3194 O O . PRO A 1 12 ? -4.423 0.525 -1.377 1.00 22.24 12 PRO A O 9
ATOM 3205 N N . HIS A 1 13 ? -5.336 -0.148 0.567 1.00 25.40 13 HIS A N 9
ATOM 3206 C CA . HIS A 1 13 ? -5.089 1.118 1.246 1.00 13.54 13 HIS A CA 9
ATOM 3207 C C . HIS A 1 13 ? -4.366 0.891 2.571 1.00 40.45 13 HIS A C 9
ATOM 3208 O O . HIS A 1 13 ? -4.403 1.737 3.463 1.00 55.23 13 HIS A O 9
ATOM 3223 N N . GLY A 1 14 ? -3.708 -0.258 2.691 1.00 41.24 14 GLY A N 9
ATOM 3224 C CA . GLY A 1 14 ? -2.986 -0.575 3.910 1.00 51.32 14 GLY A CA 9
ATOM 3225 C C . GLY A 1 14 ? -1.560 -0.062 3.889 1.00 53.21 14 GLY A C 9
ATOM 3226 O O . GLY A 1 14 ? -0.611 -0.845 3.889 1.00 23.53 14 GLY A O 9
ATOM 3230 N N . CYS A 1 15 ? -1.407 1.258 3.871 1.00 54.23 15 CYS A N 9
ATOM 3231 C CA . CYS A 1 15 ? -0.088 1.876 3.848 1.00 64.12 15 CYS A CA 9
ATOM 3232 C C . CYS A 1 15 ? -0.038 3.089 4.772 1.00 75.13 15 CYS A C 9
ATOM 3233 O O . CYS A 1 15 ? -1.068 3.689 5.082 1.00 75.12 15 CYS A O 9
ATOM 3240 N N . CYS A 1 16 ? 1.165 3.445 5.208 1.00 43.22 16 CYS A N 9
ATOM 3241 C CA . CYS A 1 16 ? 1.350 4.586 6.096 1.00 11.33 16 CYS A CA 9
ATOM 3242 C C . CYS A 1 16 ? 0.709 5.841 5.510 1.00 15.43 16 CYS A C 9
ATOM 3243 O O . CYS A 1 16 ? -0.206 6.416 6.098 1.00 35.15 16 CYS A O 9
ATOM 3250 N N . GLY A 1 17 ? 1.199 6.262 4.348 1.00 74.44 17 GLY A N 9
ATOM 3251 C CA . GLY A 1 17 ? 0.662 7.445 3.701 1.00 31.45 17 GLY A CA 9
ATOM 3252 C C . GLY A 1 17 ? -0.491 7.125 2.771 1.00 63.24 17 GLY A C 9
ATOM 3253 O O . GLY A 1 17 ? -1.207 6.144 2.972 1.00 4.53 17 GLY A O 9
ATOM 3257 N N . ASN A 1 18 ? -0.673 7.956 1.749 1.00 42.13 18 ASN A N 9
ATOM 3258 C CA . ASN A 1 18 ? -1.749 7.758 0.785 1.00 31.11 18 ASN A CA 9
ATOM 3259 C C . ASN A 1 18 ? -1.293 6.862 -0.362 1.00 62.22 18 ASN A C 9
ATOM 3260 O O . ASN A 1 18 ? -1.532 7.163 -1.532 1.00 31.41 18 ASN A O 9
ATOM 3271 N N . CYS A 1 19 ? -0.636 5.759 -0.020 1.00 10.23 19 CYS A N 9
ATOM 3272 C CA . CYS A 1 19 ? -0.146 4.818 -1.020 1.00 2.33 19 CYS A CA 9
ATOM 3273 C C . CYS A 1 19 ? -1.184 3.737 -1.304 1.00 40.21 19 CYS A C 9
ATOM 3274 O O . CYS A 1 19 ? -1.714 3.113 -0.386 1.00 1.30 19 CYS A O 9
ATOM 3281 N N . GLY A 1 20 ? -1.471 3.521 -2.585 1.00 10.32 20 GLY A N 9
ATOM 3282 C CA . GLY A 1 20 ? -2.445 2.515 -2.968 1.00 11.35 20 GLY A CA 9
ATOM 3283 C C . GLY A 1 20 ? -1.814 1.347 -3.699 1.00 14.04 20 GLY A C 9
ATOM 3284 O O . GLY A 1 20 ? -0.799 1.504 -4.379 1.00 52.54 20 GLY A O 9
ATOM 3288 N N . CYS A 1 21 ? -2.414 0.169 -3.558 1.00 42.05 21 CYS A N 9
ATOM 3289 C CA . CYS A 1 21 ? -1.904 -1.032 -4.209 1.00 43.31 21 CYS A CA 9
ATOM 3290 C C . CYS A 1 21 ? -2.508 -1.194 -5.601 1.00 45.21 21 CYS A C 9
ATOM 3291 O O . CYS A 1 21 ? -3.247 -2.143 -5.863 1.00 54.21 21 CYS A O 9
ATOM 3298 N N . LEU A 1 22 ? -2.187 -0.261 -6.491 1.00 24.11 22 LEU A N 9
ATOM 3299 C CA . LEU A 1 22 ? -2.696 -0.300 -7.858 1.00 0.14 22 LEU A CA 9
ATOM 3300 C C . LEU A 1 22 ? -2.594 -1.707 -8.437 1.00 2.23 22 LEU A C 9
ATOM 3301 O O . LEU A 1 22 ? -3.463 -2.143 -9.192 1.00 34.02 22 LEU A O 9
ATOM 3317 N N . VAL A 1 23 ? -1.526 -2.413 -8.078 1.00 70.51 23 VAL A N 9
ATOM 3318 C CA . VAL A 1 23 ? -1.313 -3.772 -8.559 1.00 24.55 23 VAL A CA 9
ATOM 3319 C C . VAL A 1 23 ? -0.881 -4.696 -7.426 1.00 11.32 23 VAL A C 9
ATOM 3320 O O . VAL A 1 23 ? -0.510 -5.846 -7.654 1.00 30.14 23 VAL A O 9
ATOM 3333 N N . GLY A 1 24 ? -0.934 -4.184 -6.199 1.00 51.23 24 GLY A N 9
ATOM 3334 C CA . GLY A 1 24 ? -0.548 -4.975 -5.047 1.00 22.33 24 GLY A CA 9
ATOM 3335 C C . GLY A 1 24 ? 0.642 -4.389 -4.313 1.00 11.12 24 GLY A C 9
ATOM 3336 O O . GLY A 1 24 ? 1.157 -4.990 -3.369 1.00 51.54 24 GLY A O 9
ATOM 3340 N N . PHE A 1 25 ? 1.082 -3.213 -4.748 1.00 41.40 25 PHE A N 9
ATOM 3341 C CA . PHE A 1 25 ? 2.221 -2.545 -4.128 1.00 32.43 25 PHE A CA 9
ATOM 3342 C C . PHE A 1 25 ? 1.874 -1.105 -3.761 1.00 21.21 25 PHE A C 9
ATOM 3343 O O . PHE A 1 25 ? 1.347 -0.354 -4.582 1.00 64.14 25 PHE A O 9
ATOM 3360 N N . CYS A 1 26 ? 2.173 -0.728 -2.523 1.00 64.51 26 CYS A N 9
ATOM 3361 C CA . CYS A 1 26 ? 1.893 0.620 -2.045 1.00 43.34 26 CYS A CA 9
ATOM 3362 C C . CYS A 1 26 ? 2.459 1.665 -3.004 1.00 1.44 26 CYS A C 9
ATOM 3363 O O . CYS A 1 26 ? 3.651 1.662 -3.309 1.00 21.45 26 CYS A O 9
ATOM 3370 N N . TYR A 1 27 ? 1.595 2.559 -3.473 1.00 23.35 27 TYR A N 9
ATOM 3371 C CA . TYR A 1 27 ? 2.008 3.608 -4.397 1.00 64.51 27 TYR A CA 9
ATOM 3372 C C . TYR A 1 27 ? 1.142 4.852 -4.231 1.00 55.41 27 TYR A C 9
ATOM 3373 O O . TYR A 1 27 ? -0.043 4.847 -4.561 1.00 74.33 27 TYR A O 9
ATOM 3391 N N . GLY A 1 28 ? 1.744 5.920 -3.715 1.00 44.22 28 GLY A N 9
ATOM 3392 C CA . GLY A 1 28 ? 1.014 7.158 -3.513 1.00 52.51 28 GLY A CA 9
ATOM 3393 C C . GLY A 1 28 ? 1.918 8.375 -3.538 1.00 62.43 28 GLY A C 9
ATOM 3394 O O . GLY A 1 28 ? 2.682 8.571 -4.483 1.00 22.32 28 GLY A O 9
ATOM 3398 N N . THR A 1 29 ? 1.830 9.196 -2.497 1.00 4.43 29 THR A N 9
ATOM 3399 C CA . THR A 1 29 ? 2.645 10.402 -2.404 1.00 61.22 29 THR A CA 9
ATOM 3400 C C . THR A 1 29 ? 2.934 10.760 -0.951 1.00 14.22 29 THR A C 9
ATOM 3401 O O . THR A 1 29 ? 3.078 11.933 -0.607 1.00 75.52 29 THR A O 9
ATOM 3412 N N . GLY A 1 30 ? 3.019 9.740 -0.100 1.00 45.24 30 GLY A N 9
ATOM 3413 C CA . GLY A 1 30 ? 3.292 9.970 1.306 1.00 34.55 30 GLY A CA 9
ATOM 3414 C C . GLY A 1 30 ? 4.273 8.966 1.878 1.00 73.33 30 GLY A C 9
ATOM 3415 O O . GLY A 1 30 ? 5.301 9.342 2.443 1.00 52.03 30 GLY A O 9
ATOM 3419 N N . CYS A 1 31 ? 3.957 7.682 1.732 1.00 42.53 31 CYS A N 9
ATOM 3420 C CA . CYS A 1 31 ? 4.816 6.621 2.240 1.00 63.45 31 CYS A CA 9
ATOM 3421 C C . CYS A 1 31 ? 6.151 6.602 1.501 1.00 70.21 31 CYS A C 9
ATOM 3422 O O . CYS A 1 31 ? 7.098 7.285 1.892 1.00 12.10 31 CYS A O 9
ATOM 3430 N N . CYS A 1 1 ? 2.624 -0.165 9.755 1.00 21.11 1 CYS A N 10
ATOM 3431 C CA . CYS A 1 1 ? 2.398 0.102 8.339 1.00 10.33 1 CYS A CA 10
ATOM 3432 C C . CYS A 1 1 ? 3.638 -0.238 7.517 1.00 64.11 1 CYS A C 10
ATOM 3433 O O . CYS A 1 1 ? 4.734 -0.386 8.057 1.00 61.11 1 CYS A O 10
ATOM 3442 N N . LYS A 1 2 ? 3.456 -0.361 6.207 1.00 5.02 2 LYS A N 10
ATOM 3443 C CA . LYS A 1 2 ? 4.558 -0.682 5.307 1.00 14.21 2 LYS A CA 10
ATOM 3444 C C . LYS A 1 2 ? 5.443 0.538 5.074 1.00 12.21 2 LYS A C 10
ATOM 3445 O O . LYS A 1 2 ? 5.323 1.546 5.770 1.00 32.01 2 LYS A O 10
ATOM 3464 N N . SER A 1 3 ? 6.332 0.440 4.090 1.00 12.33 3 SER A N 10
ATOM 3465 C CA . SER A 1 3 ? 7.239 1.535 3.767 1.00 54.32 3 SER A CA 10
ATOM 3466 C C . SER A 1 3 ? 7.063 1.977 2.318 1.00 75.33 3 SER A C 10
ATOM 3467 O O . SER A 1 3 ? 7.885 2.713 1.777 1.00 43.34 3 SER A O 10
ATOM 3475 N N . GLY A 1 4 ? 5.980 1.520 1.694 1.00 4.02 4 GLY A N 10
ATOM 3476 C CA . GLY A 1 4 ? 5.714 1.878 0.313 1.00 20.52 4 GLY A CA 10
ATOM 3477 C C . GLY A 1 4 ? 6.281 0.870 -0.667 1.00 74.13 4 GLY A C 10
ATOM 3478 O O . GLY A 1 4 ? 7.243 0.169 -0.360 1.00 34.24 4 GLY A O 10
ATOM 3482 N N . GLY A 1 5 ? 5.680 0.795 -1.850 1.00 60.33 5 GLY A N 10
ATOM 3483 C CA . GLY A 1 5 ? 6.143 -0.139 -2.860 1.00 1.31 5 GLY A CA 10
ATOM 3484 C C . GLY A 1 5 ? 6.310 -1.544 -2.316 1.00 70.42 5 GLY A C 10
ATOM 3485 O O . GLY A 1 5 ? 7.325 -2.195 -2.561 1.00 13.10 5 GLY A O 10
ATOM 3489 N N . ALA A 1 6 ? 5.311 -2.013 -1.576 1.00 13.43 6 ALA A N 10
ATOM 3490 C CA . ALA A 1 6 ? 5.350 -3.350 -0.996 1.00 4.33 6 ALA A CA 10
ATOM 3491 C C . ALA A 1 6 ? 4.020 -4.070 -1.186 1.00 13.12 6 ALA A C 10
ATOM 3492 O O . ALA A 1 6 ? 2.962 -3.443 -1.205 1.00 41.53 6 ALA A O 10
ATOM 3499 N N . TRP A 1 7 ? 4.083 -5.389 -1.325 1.00 51.13 7 TRP A N 10
ATOM 3500 C CA . TRP A 1 7 ? 2.881 -6.195 -1.513 1.00 45.02 7 TRP A CA 10
ATOM 3501 C C . TRP A 1 7 ? 1.978 -6.121 -0.287 1.00 73.40 7 TRP A C 10
ATOM 3502 O O . TRP A 1 7 ? 2.425 -6.339 0.839 1.00 42.41 7 TRP A O 10
ATOM 3523 N N . CYS A 1 8 ? 0.705 -5.813 -0.513 1.00 32.32 8 CYS A N 10
ATOM 3524 C CA . CYS A 1 8 ? -0.261 -5.710 0.573 1.00 13.12 8 CYS A CA 10
ATOM 3525 C C . CYS A 1 8 ? -1.368 -6.750 0.417 1.00 2.44 8 CYS A C 10
ATOM 3526 O O . CYS A 1 8 ? -1.634 -7.530 1.330 1.00 54.24 8 CYS A O 10
ATOM 3533 N N . GLY A 1 9 ? -2.009 -6.752 -0.748 1.00 71.41 9 GLY A N 10
ATOM 3534 C CA . GLY A 1 9 ? -3.079 -7.698 -1.003 1.00 71.55 9 GLY A CA 10
ATOM 3535 C C . GLY A 1 9 ? -4.327 -7.394 -0.198 1.00 34.14 9 GLY A C 10
ATOM 3536 O O . GLY A 1 9 ? -5.268 -6.781 -0.703 1.00 25.34 9 GLY A O 10
ATOM 3540 N N . PHE A 1 10 ? -4.337 -7.825 1.059 1.00 33.44 10 PHE A N 10
ATOM 3541 C CA . PHE A 1 10 ? -5.480 -7.599 1.936 1.00 1.31 10 PHE A CA 10
ATOM 3542 C C . PHE A 1 10 ? -5.739 -6.106 2.117 1.00 73.03 10 PHE A C 10
ATOM 3543 O O . PHE A 1 10 ? -6.888 -5.668 2.189 1.00 20.22 10 PHE A O 10
ATOM 3560 N N . ASP A 1 11 ? -4.664 -5.330 2.189 1.00 64.01 11 ASP A N 10
ATOM 3561 C CA . ASP A 1 11 ? -4.773 -3.885 2.360 1.00 73.01 11 ASP A CA 10
ATOM 3562 C C . ASP A 1 11 ? -4.292 -3.152 1.112 1.00 21.12 11 ASP A C 10
ATOM 3563 O O . ASP A 1 11 ? -3.199 -2.586 1.077 1.00 51.11 11 ASP A O 10
ATOM 3572 N N . PRO A 1 12 ? -5.125 -3.162 0.061 1.00 21.34 12 PRO A N 10
ATOM 3573 C CA . PRO A 1 12 ? -4.805 -2.503 -1.209 1.00 72.40 12 PRO A CA 10
ATOM 3574 C C . PRO A 1 12 ? -4.815 -0.983 -1.092 1.00 5.41 12 PRO A C 10
ATOM 3575 O O . PRO A 1 12 ? -4.462 -0.275 -2.036 1.00 12.30 12 PRO A O 10
ATOM 3586 N N . HIS A 1 13 ? -5.220 -0.486 0.073 1.00 35.31 13 HIS A N 10
ATOM 3587 C CA . HIS A 1 13 ? -5.275 0.951 0.314 1.00 45.11 13 HIS A CA 10
ATOM 3588 C C . HIS A 1 13 ? -4.849 1.280 1.742 1.00 33.50 13 HIS A C 10
ATOM 3589 O O . HIS A 1 13 ? -5.190 2.334 2.274 1.00 53.31 13 HIS A O 10
ATOM 3604 N N . GLY A 1 14 ? -4.103 0.367 2.356 1.00 30.01 14 GLY A N 10
ATOM 3605 C CA . GLY A 1 14 ? -3.645 0.577 3.717 1.00 0.03 14 GLY A CA 10
ATOM 3606 C C . GLY A 1 14 ? -2.332 1.333 3.776 1.00 20.33 14 GLY A C 10
ATOM 3607 O O . GLY A 1 14 ? -2.314 2.563 3.746 1.00 3.30 14 GLY A O 10
ATOM 3611 N N . CYS A 1 15 ? -1.230 0.596 3.863 1.00 72.33 15 CYS A N 10
ATOM 3612 C CA . CYS A 1 15 ? 0.094 1.203 3.928 1.00 12.24 15 CYS A CA 10
ATOM 3613 C C . CYS A 1 15 ? 0.148 2.273 5.015 1.00 54.12 15 CYS A C 10
ATOM 3614 O O . CYS A 1 15 ? -0.790 2.426 5.799 1.00 43.33 15 CYS A O 10
ATOM 3621 N N . CYS A 1 16 ? 1.252 3.013 5.055 1.00 73.13 16 CYS A N 10
ATOM 36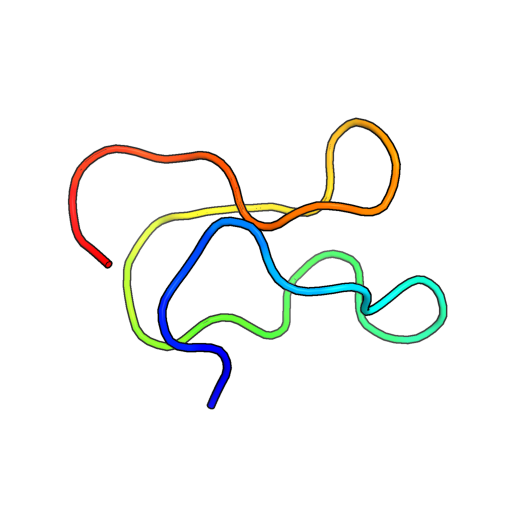22 C CA . CYS A 1 16 ? 1.429 4.069 6.043 1.00 14.23 16 CYS A CA 10
ATOM 3623 C C . CYS A 1 16 ? 0.881 5.395 5.527 1.00 1.42 16 CYS A C 10
ATOM 3624 O O . CYS A 1 16 ? 0.003 5.999 6.143 1.00 4.43 16 CYS A O 10
ATOM 3631 N N . GLY A 1 17 ? 1.406 5.844 4.390 1.00 54.43 17 GLY A N 10
ATOM 3632 C CA . GLY A 1 17 ? 0.958 7.096 3.809 1.00 75.44 17 GLY A CA 10
ATOM 3633 C C . GLY A 1 17 ? -0.207 6.909 2.856 1.00 52.31 17 GLY A C 10
ATOM 3634 O O . GLY A 1 17 ? -0.937 5.923 2.944 1.00 32.40 17 GLY A O 10
ATOM 3638 N N . ASN A 1 18 ? -0.381 7.859 1.944 1.00 52.14 18 ASN A N 10
ATOM 3639 C CA . ASN A 1 18 ? -1.467 7.796 0.972 1.00 33.32 18 ASN A CA 10
ATOM 3640 C C . ASN A 1 18 ? -1.036 7.029 -0.276 1.00 41.50 18 ASN A C 10
ATOM 3641 O O . ASN A 1 18 ? -1.223 7.496 -1.400 1.00 13.22 18 ASN A O 10
ATOM 3652 N N . CYS A 1 19 ? -0.458 5.852 -0.069 1.00 71.50 19 CYS A N 10
ATOM 3653 C CA . CYS A 1 19 ? 0.000 5.020 -1.175 1.00 70.33 19 CYS A CA 10
ATOM 3654 C C . CYS A 1 19 ? -0.978 3.878 -1.440 1.00 11.43 19 CYS A C 10
ATOM 3655 O O . CYS A 1 19 ? -1.280 3.087 -0.547 1.00 51.35 19 CYS A O 10
ATOM 3662 N N . GLY A 1 20 ? -1.470 3.801 -2.673 1.00 3.34 20 GLY A N 10
ATOM 3663 C CA . GLY A 1 20 ? -2.407 2.754 -3.032 1.00 72.54 20 GLY A CA 10
ATOM 3664 C C . GLY A 1 20 ? -1.744 1.608 -3.771 1.00 41.11 20 GLY A C 10
ATOM 3665 O O . GLY A 1 20 ? -0.758 1.806 -4.483 1.00 51.40 20 GLY A O 10
ATOM 3669 N N . CYS A 1 21 ? -2.282 0.406 -3.601 1.00 73.20 21 CYS A N 10
ATOM 3670 C CA . CYS A 1 21 ? -1.735 -0.777 -4.254 1.00 54.51 21 CYS A CA 10
ATOM 3671 C C . CYS A 1 21 ? -2.369 -0.982 -5.627 1.00 34.22 21 CYS A C 10
ATOM 3672 O O . CYS A 1 21 ? -3.121 -1.935 -5.839 1.00 43.02 21 CYS A O 10
ATOM 3679 N N . LEU A 1 22 ? -2.061 -0.085 -6.556 1.00 10.52 22 LEU A N 10
ATOM 3680 C CA . LEU A 1 22 ? -2.600 -0.166 -7.909 1.00 13.21 22 LEU A CA 10
ATOM 3681 C C . LEU A 1 22 ? -2.421 -1.569 -8.482 1.00 50.23 22 LEU A C 10
ATOM 3682 O O . LEU A 1 22 ? -3.238 -2.035 -9.276 1.00 43.20 22 LEU A O 10
ATOM 3698 N N . VAL A 1 23 ? -1.347 -2.236 -8.072 1.00 34.32 23 VAL A N 10
ATOM 3699 C CA . VAL A 1 23 ? -1.062 -3.587 -8.542 1.00 5.14 23 VAL A CA 10
ATOM 3700 C C . VAL A 1 23 ? -0.482 -4.447 -7.425 1.00 44.34 23 VAL A C 10
ATOM 3701 O O . VAL A 1 23 ? 0.208 -5.433 -7.680 1.00 64.51 23 VAL A O 10
ATOM 3714 N N . GLY A 1 24 ? -0.766 -4.065 -6.184 1.00 75.23 24 GLY A N 10
ATOM 3715 C CA . GLY A 1 24 ? -0.266 -4.812 -5.045 1.00 31.55 24 GLY A CA 10
ATOM 3716 C C . GLY A 1 24 ? 0.799 -4.055 -4.277 1.00 5.03 24 GLY A C 10
ATOM 3717 O O . GLY A 1 24 ? 0.950 -4.234 -3.069 1.00 10.24 24 GLY A O 10
ATOM 3721 N N . PHE A 1 25 ? 1.542 -3.207 -4.981 1.00 22.12 25 PHE A N 10
ATOM 3722 C CA . PHE A 1 25 ? 2.602 -2.421 -4.358 1.00 63.34 25 PHE A CA 10
ATOM 3723 C C . PHE A 1 25 ? 2.120 -1.007 -4.050 1.00 0.14 25 PHE A C 10
ATOM 3724 O O . PHE A 1 25 ? 1.543 -0.334 -4.905 1.00 22.01 25 PHE A O 10
ATOM 3741 N N . CYS A 1 26 ? 2.359 -0.562 -2.821 1.00 5.53 26 CYS A N 10
ATOM 3742 C CA . CYS A 1 26 ? 1.950 0.772 -2.396 1.00 64.30 26 CYS A CA 10
ATOM 3743 C C . CYS A 1 26 ? 2.564 1.841 -3.295 1.00 34.22 26 CYS A C 10
ATOM 3744 O O . CYS A 1 26 ? 3.778 1.876 -3.497 1.00 32.03 26 CYS A O 10
ATOM 3751 N N . TYR A 1 27 ? 1.717 2.712 -3.832 1.00 42.31 27 TYR A N 10
ATOM 3752 C CA . TYR A 1 27 ? 2.176 3.781 -4.711 1.00 55.44 27 TYR A CA 10
ATOM 3753 C C . TYR A 1 27 ? 1.248 4.991 -4.626 1.00 31.12 27 TYR A C 10
ATOM 3754 O O . TYR A 1 27 ? 0.101 4.940 -5.069 1.00 13.55 27 TYR A O 10
ATOM 3772 N N . GLY A 1 28 ? 1.756 6.078 -4.053 1.00 21.24 28 GLY A N 10
ATOM 3773 C CA . GLY A 1 28 ? 0.962 7.285 -3.920 1.00 44.51 28 GLY A CA 10
ATOM 3774 C C . GLY A 1 28 ? 1.817 8.535 -3.831 1.00 10.14 28 GLY A C 10
ATOM 3775 O O . GLY A 1 28 ? 2.633 8.803 -4.713 1.00 63.34 28 GLY A O 10
ATOM 3779 N N . THR A 1 29 ? 1.629 9.303 -2.762 1.00 4.24 29 THR A N 10
ATOM 3780 C CA . THR A 1 29 ? 2.388 10.532 -2.562 1.00 23.30 29 THR A CA 10
ATOM 3781 C C . THR A 1 29 ? 2.558 10.837 -1.078 1.00 64.21 29 THR A C 10
ATOM 3782 O O . THR A 1 29 ? 2.665 11.996 -0.681 1.00 44.32 29 THR A O 10
ATOM 3793 N N . GLY A 1 30 ? 2.583 9.787 -0.261 1.00 60.23 30 GLY A N 10
ATOM 3794 C CA . GLY A 1 30 ? 2.742 9.965 1.170 1.00 34.02 30 GLY A CA 10
ATOM 3795 C C . GLY A 1 30 ? 3.840 9.091 1.744 1.00 55.45 30 GLY A C 10
ATOM 3796 O O . GLY A 1 30 ? 4.855 9.594 2.227 1.00 55.12 30 GLY A O 10
ATOM 3800 N N . CYS A 1 31 ? 3.635 7.780 1.695 1.00 24.43 31 CYS A N 10
ATOM 3801 C CA . CYS A 1 31 ? 4.615 6.833 2.217 1.00 44.13 31 CYS A CA 10
ATOM 3802 C C . CYS A 1 31 ? 6.001 7.111 1.641 1.00 52.33 31 CYS A C 10
ATOM 3803 O O . CYS A 1 31 ? 6.974 6.443 1.990 1.00 42.41 31 CYS A O 10
#

Sequence (31 aa):
CKSGGAWCGFDPHGCCGNCGCLVGFCYGTGCCKSGGAWCGFDPHGCCGNCGCLVGFCYGTGCCKSGGAWCGFDPHGCCGNCGCLVGFCYGTGCCKSGGAWCGFDPHGCCGNCGCLVGFCYGTGCCKSGGAWCGFDPHGCCGNCGCLVGFCYGTGCCKSGGAWCGFDPHGCCGNCGCLVGFCYGTGCCKSGGAWCGFD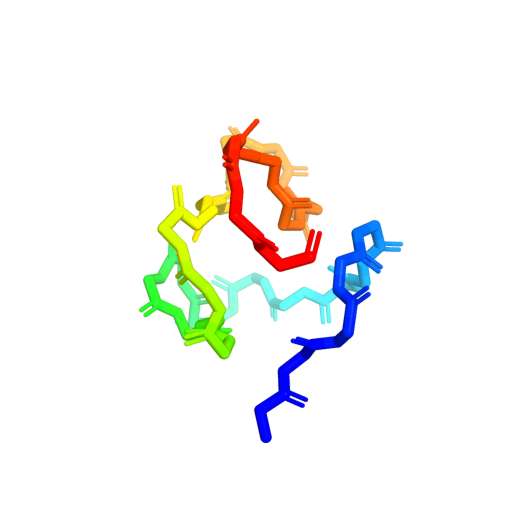PHGCCGNCGCLVGFCYGTGCCKSGGAWCGFDPHGCCGNCGCLVGFCYGTGCCKSGGAWCGFDPHGCCGNCGCLVGFCYGTGCCKSGGAWCGFDPHGCCGNCGCLVGFCYGTGC

B-factor: mean 37.54, std 23.57, range [0.11, 75.33]

Secondary structure (DSSP, 8-state):
-B-SS-B-SS-TT-BSSS-EESSSBEESS--

Foldseek 3Di:
DDDWQAADVVCQQDDDFRFGNPPRTTHDPTD

Solvent-accessible surface area: 2159 Å² total; per-residue (Å²): 114,65,103,23,63,30,175,1,31,176,58,70,165,18,23,83,24,130,11,20,16,119,107,9,91,6,140,32,138,49,72

Radius of gyration: 7.23 Å; Cα contacts (8 Å, |Δi|>4): 75; chains: 1; bounding box: 12×19×16 Å

Nearest PDB structures (foldseek):
  2ml7-assembly1_A  TM=9.945E-01  e=1.971E-05  Panax ginseng
  2ml7-assembly1_A  TM=9.942E-01  e=1.091E-05  Panax ginseng
  2ml7-assembly1_A  TM=1.031E+00  e=4.585E-06  Panax ginseng
  2ml7-assembly1_A  TM=9.341E-01  e=1.628E-04  Panax ginseng
  2ml7-assembly1_A  TM=9.398E-01  e=1.727E-04  Panax ginseng

Organism: Panax ginseng (NCBI:txid4054)